Protein AF-A0AAQ1G3Z9-F1 (afdb_monomer_lite)

Radius of gyration: 21.54 Å; chains: 1; bounding box: 49×76×47 Å

Foldseek 3Di:
DDPVVVVQAWEWEWEDDLQWIWIAGLVPRDIDIFGQKFKWADDPNDTDTPDGGVCRVPDDDDPRIDMDGCQPDDQARHPDLVSLLVRLLVVVDVVQPPDPDRDAYEYEYEYDPPQPVHDDPVNQVSRQVSSVSSRHPHYHYDYDDDDDHPVRVVVQVVCVVVVNRDPPPPVVVVVVVVVVVVVVVVVVVVVVVPD

Secondary structure (DSSP, 8-state):
--HHHHTT--EEEEEE-SS-EEEEETTT--EEEE-SEEEEEEETTEEEEEEETHHHHHSPPPTT-EEEETT--SS-S-S-HHHHHHHHHHHHHHHH-S-SSPPPPEEEEEE-SS-TT---HHHHHHHHHHHHHTT-SEEEE--SSSPPPHHHHHHHHHHHHTT-----SHHHHHHHHHHHHHHHHHHHHHHHS--

Structure (mmCIF, N/CA/C/O backbone):
data_AF-A0AAQ1G3Z9-F1
#
_entry.id   AF-A0AAQ1G3Z9-F1
#
loop_
_atom_site.group_PDB
_atom_site.id
_atom_site.type_symbol
_atom_site.label_atom_id
_atom_site.label_alt_id
_atom_site.label_comp_id
_atom_site.label_asym_id
_atom_site.label_entity_id
_atom_site.label_seq_id
_atom_site.pdbx_PDB_ins_code
_atom_site.Cartn_x
_atom_site.Cartn_y
_atom_site.Cartn_z
_atom_site.occupancy
_atom_site.B_iso_or_equiv
_atom_site.auth_seq_id
_atom_site.auth_comp_id
_atom_site.auth_asym_id
_atom_site.auth_atom_id
_atom_site.pdbx_PDB_model_num
ATOM 1 N N . MET A 1 1 ? -0.783 -20.529 18.070 1.00 49.06 1 MET A N 1
ATOM 2 C CA . MET A 1 1 ? -1.078 -20.090 16.684 1.00 49.06 1 MET A CA 1
ATOM 3 C C . MET A 1 1 ? -2.599 -19.961 16.565 1.00 49.06 1 MET A C 1
ATOM 5 O O . MET A 1 1 ? -3.279 -20.940 16.822 1.00 49.06 1 MET A O 1
ATOM 9 N N . SER A 1 2 ? -3.149 -18.756 16.358 1.00 53.06 2 SER A N 1
ATOM 10 C CA . SER A 1 2 ? -4.602 -18.495 16.501 1.00 53.06 2 SER A CA 1
ATOM 11 C C . SER A 1 2 ? -5.428 -19.062 15.335 1.00 53.06 2 SER A C 1
ATOM 13 O O . SER A 1 2 ? -5.056 -18.873 14.176 1.00 53.06 2 SER A O 1
ATOM 15 N N . LEU A 1 3 ? -6.576 -19.684 15.643 1.00 49.91 3 LEU A N 1
ATOM 16 C CA . LEU A 1 3 ? -7.560 -20.253 14.702 1.00 49.91 3 LEU A CA 1
ATOM 17 C C . LEU A 1 3 ? -7.991 -19.256 13.603 1.00 49.91 3 LEU A C 1
ATOM 19 O O . LEU A 1 3 ? -8.286 -19.643 12.477 1.00 49.91 3 LEU A O 1
ATOM 23 N N . ARG A 1 4 ? -7.940 -17.948 13.889 1.00 56.38 4 ARG A N 1
ATOM 24 C CA . ARG A 1 4 ? -8.260 -16.880 12.925 1.00 56.38 4 ARG A CA 1
ATOM 25 C C . ARG A 1 4 ? -7.254 -16.756 11.774 1.00 56.38 4 ARG A C 1
ATOM 27 O O . ARG A 1 4 ? -7.653 -16.432 10.659 1.00 56.38 4 ARG A O 1
ATOM 34 N N . ARG A 1 5 ? -5.971 -17.087 11.997 1.00 53.41 5 ARG A N 1
ATOM 35 C CA . ARG A 1 5 ? -4.963 -17.125 10.916 1.00 53.41 5 ARG A CA 1
ATOM 36 C C . ARG A 1 5 ? -5.204 -18.281 9.944 1.00 53.41 5 ARG A C 1
ATOM 38 O O . ARG A 1 5 ? -4.885 -18.150 8.764 1.00 53.41 5 ARG A O 1
ATOM 45 N N . LEU A 1 6 ? -5.766 -19.388 10.434 1.00 51.22 6 LEU A N 1
ATOM 46 C CA . LEU A 1 6 ? -6.178 -20.525 9.606 1.00 51.22 6 LEU A CA 1
ATOM 47 C C . LEU A 1 6 ? -7.394 -20.177 8.736 1.00 51.22 6 LEU A C 1
ATOM 49 O O . LEU A 1 6 ? -7.449 -20.598 7.588 1.00 51.22 6 LEU A O 1
ATOM 53 N N . LEU A 1 7 ? -8.299 -19.331 9.238 1.00 59.38 7 LEU A N 1
ATOM 54 C CA . LEU A 1 7 ? -9.477 -18.839 8.509 1.00 59.38 7 LEU A CA 1
ATOM 55 C C . LEU A 1 7 ? -9.175 -17.707 7.506 1.00 59.38 7 LEU A C 1
ATOM 57 O O . LEU A 1 7 ? -10.088 -17.197 6.861 1.00 59.38 7 LEU A O 1
ATOM 61 N N . GLY A 1 8 ? -7.911 -17.292 7.367 1.00 64.31 8 GLY A N 1
ATOM 62 C CA . GLY A 1 8 ? -7.514 -16.276 6.389 1.00 64.31 8 GLY A CA 1
ATOM 63 C C . GLY A 1 8 ? -7.874 -14.834 6.763 1.00 64.31 8 GLY A C 1
ATOM 64 O O . GLY A 1 8 ? -7.823 -13.968 5.893 1.00 64.31 8 GLY A O 1
ATOM 65 N N . ASP A 1 9 ? -8.197 -14.538 8.029 1.00 77.62 9 ASP A N 1
ATOM 66 C CA . ASP A 1 9 ? -8.428 -13.160 8.493 1.00 77.62 9 ASP A CA 1
ATOM 67 C C . ASP A 1 9 ? -7.099 -12.414 8.669 1.00 77.62 9 ASP A C 1
ATOM 69 O O . ASP A 1 9 ? -6.582 -12.246 9.775 1.00 77.62 9 ASP A O 1
ATOM 73 N N . ARG A 1 10 ? -6.496 -12.022 7.541 1.00 87.62 10 ARG A N 1
ATOM 74 C CA . ARG A 1 10 ? -5.304 -11.178 7.534 1.00 87.62 10 ARG A CA 1
ATOM 75 C C . ARG A 1 10 ? -5.697 -9.728 7.761 1.00 87.62 10 ARG A C 1
ATOM 77 O O . ARG A 1 10 ? -6.592 -9.199 7.102 1.00 87.62 10 ARG A O 1
ATOM 84 N N . LEU A 1 11 ? -4.987 -9.103 8.688 1.00 93.50 11 LEU A N 1
ATOM 85 C CA . LEU A 1 11 ? -5.167 -7.715 9.062 1.00 93.50 11 LEU A CA 1
ATOM 86 C C . LEU A 1 11 ? -3.806 -7.037 9.017 1.00 93.50 11 LEU A C 1
ATOM 88 O O . LEU A 1 11 ? -2.917 -7.371 9.806 1.00 93.50 11 LEU A O 1
ATOM 92 N N . TYR A 1 12 ? -3.669 -6.092 8.098 1.00 96.00 12 TYR A N 1
ATOM 93 C CA . TYR A 1 12 ? -2.439 -5.344 7.918 1.00 96.00 12 TYR A CA 1
ATOM 94 C C . TYR A 1 12 ? -2.618 -3.880 8.312 1.00 96.00 12 TYR A C 1
ATOM 96 O O . TYR A 1 12 ? -3.669 -3.281 8.080 1.00 96.00 12 TYR A O 1
ATOM 104 N N . LEU A 1 13 ? -1.562 -3.306 8.877 1.00 96.69 13 LEU A N 1
ATOM 105 C CA . LEU A 1 13 ? -1.372 -1.871 9.019 1.00 96.69 13 LEU A CA 1
ATOM 106 C C . LEU A 1 13 ? -0.368 -1.421 7.960 1.00 96.69 13 LEU A C 1
ATOM 108 O O . LEU A 1 13 ? 0.784 -1.844 7.989 1.00 96.69 13 LEU A O 1
ATOM 112 N N . LEU A 1 14 ? -0.815 -0.567 7.050 1.00 97.25 14 LEU A N 1
ATOM 113 C CA . LEU A 1 14 ? -0.005 0.061 6.021 1.00 97.25 14 LEU A CA 1
ATOM 114 C C . LEU A 1 14 ? 0.277 1.511 6.416 1.00 97.25 14 LEU A C 1
ATOM 116 O O . LEU A 1 14 ? -0.623 2.355 6.416 1.00 97.25 14 LEU A O 1
ATOM 120 N N . GLN A 1 15 ? 1.529 1.785 6.757 1.00 95.81 15 GLN A N 1
ATOM 121 C CA . GLN A 1 15 ? 2.017 3.117 7.078 1.00 95.81 15 GLN A CA 1
ATOM 122 C C . GLN A 1 15 ? 2.742 3.704 5.865 1.00 95.81 15 GLN A C 1
ATOM 124 O O . GLN A 1 15 ? 3.599 3.042 5.278 1.00 95.81 15 GLN A O 1
ATOM 129 N N . LEU A 1 16 ? 2.390 4.932 5.486 1.00 94.44 16 LEU A N 1
ATOM 130 C CA . LEU A 1 16 ? 2.883 5.571 4.268 1.00 94.44 16 LEU A CA 1
ATOM 131 C C . LEU A 1 16 ? 3.710 6.821 4.586 1.00 94.44 16 LEU A C 1
ATOM 133 O O . LEU A 1 16 ? 3.172 7.796 5.119 1.00 94.44 16 LEU A O 1
ATOM 137 N N . TRP A 1 17 ? 4.984 6.796 4.206 1.00 92.81 17 TRP A N 1
ATOM 138 C CA . TRP A 1 17 ? 5.869 7.955 4.094 1.00 92.81 17 TRP A CA 1
ATOM 139 C C . TRP A 1 17 ? 6.176 8.223 2.620 1.00 92.81 17 TRP A C 1
ATOM 141 O O . TRP A 1 17 ? 5.954 7.368 1.761 1.00 92.81 17 TRP A O 1
ATOM 151 N N . ARG A 1 18 ? 6.714 9.401 2.310 1.00 91.56 18 ARG A N 1
ATOM 152 C CA . ARG A 1 18 ? 7.125 9.777 0.951 1.00 91.56 18 ARG A CA 1
ATOM 153 C C . ARG A 1 18 ? 8.276 8.921 0.420 1.00 91.56 18 ARG A C 1
ATOM 155 O O . ARG A 1 18 ? 8.402 8.748 -0.782 1.00 91.56 18 ARG A O 1
ATOM 162 N N . ASP A 1 19 ? 9.122 8.396 1.292 1.00 93.69 19 ASP A N 1
ATOM 163 C CA . ASP A 1 19 ? 10.310 7.622 0.923 1.00 93.69 19 ASP A CA 1
ATOM 164 C C . ASP A 1 19 ? 10.186 6.123 1.237 1.00 93.69 19 ASP A C 1
ATOM 166 O O . ASP A 1 19 ? 11.017 5.332 0.790 1.00 93.69 19 ASP A O 1
ATOM 170 N N . ARG A 1 20 ? 9.145 5.707 1.973 1.00 95.31 20 ARG A N 1
ATOM 171 C CA . ARG A 1 20 ? 8.995 4.329 2.459 1.00 95.31 20 ARG A CA 1
ATOM 172 C C . ARG A 1 20 ? 7.551 3.975 2.783 1.00 95.31 20 ARG A C 1
ATOM 174 O O . ARG A 1 20 ? 6.866 4.738 3.457 1.00 95.31 20 ARG A O 1
ATOM 181 N N . PHE A 1 21 ? 7.100 2.788 2.393 1.00 97.25 21 PHE A N 1
ATOM 182 C CA . PHE A 1 21 ? 5.850 2.190 2.863 1.00 97.25 21 PHE A CA 1
ATOM 183 C C . PHE A 1 21 ? 6.163 0.983 3.750 1.00 97.25 21 PHE A C 1
ATOM 185 O O . PHE A 1 21 ? 6.855 0.060 3.319 1.00 97.25 21 PHE A O 1
ATOM 192 N N . ASP A 1 22 ? 5.611 0.967 4.964 1.00 97.44 22 ASP A N 1
ATOM 193 C CA . ASP A 1 22 ? 5.716 -0.174 5.876 1.00 97.44 22 ASP A CA 1
ATOM 194 C C . ASP A 1 22 ? 4.374 -0.895 5.959 1.00 97.44 22 ASP A C 1
ATOM 196 O O . ASP A 1 22 ? 3.369 -0.330 6.395 1.00 97.44 22 ASP A O 1
ATOM 200 N N . LEU A 1 23 ? 4.363 -2.169 5.583 1.00 97.56 23 LEU A N 1
ATOM 201 C CA . LEU A 1 23 ? 3.221 -3.056 5.716 1.00 97.56 23 LEU A CA 1
ATOM 202 C C . LEU A 1 23 ? 3.478 -4.041 6.855 1.00 97.56 23 LEU A C 1
ATOM 204 O O . LEU A 1 23 ? 4.313 -4.939 6.748 1.00 97.56 23 LEU A O 1
ATOM 208 N N . ARG A 1 24 ? 2.741 -3.880 7.952 1.00 95.75 24 ARG A N 1
ATOM 209 C CA . ARG A 1 24 ? 2.837 -4.726 9.140 1.00 95.75 24 ARG A CA 1
ATOM 210 C C . ARG A 1 24 ? 1.646 -5.665 9.246 1.00 95.75 24 ARG A C 1
ATOM 212 O O . ARG A 1 24 ? 0.506 -5.208 9.251 1.00 95.75 24 ARG A O 1
ATOM 219 N N . ASP A 1 25 ? 1.887 -6.955 9.440 1.00 94.38 25 ASP A N 1
ATOM 220 C CA . ASP A 1 25 ? 0.846 -7.890 9.878 1.00 94.38 25 ASP A CA 1
ATOM 221 C C . ASP A 1 25 ? 0.585 -7.674 11.377 1.00 94.38 25 ASP A C 1
ATOM 223 O O . ASP A 1 25 ? 1.465 -7.880 12.215 1.00 94.38 25 ASP A O 1
ATOM 227 N N . LEU A 1 26 ? -0.623 -7.231 11.739 1.00 92.69 26 LEU A N 1
ATOM 228 C CA . LEU A 1 26 ? -0.955 -6.909 13.133 1.00 92.69 26 LEU A CA 1
ATOM 229 C C . LEU A 1 26 ? -1.085 -8.145 14.032 1.00 92.69 26 LEU A C 1
ATOM 231 O O . LEU A 1 26 ? -1.078 -8.010 15.255 1.00 92.69 26 LEU A O 1
ATOM 235 N N . HIS A 1 27 ? -1.180 -9.344 13.460 1.00 90.56 27 HIS A N 1
ATOM 236 C CA . HIS A 1 27 ? -1.186 -10.582 14.224 1.00 90.56 27 HIS A CA 1
ATOM 237 C C . HIS A 1 27 ? 0.217 -11.137 14.439 1.00 90.56 27 HIS A C 1
ATOM 239 O O . HIS A 1 27 ? 0.456 -11.726 15.494 1.00 90.56 27 HIS A O 1
ATOM 245 N N . SER A 1 28 ? 1.098 -11.099 13.432 1.00 90.25 28 SER A N 1
ATOM 246 C CA . SER A 1 28 ? 2.459 -11.660 13.534 1.00 90.25 28 SER A CA 1
ATOM 247 C C . SER A 1 28 ? 3.503 -10.651 13.983 1.00 90.25 28 SER A C 1
ATOM 249 O O . SER A 1 28 ? 4.518 -11.061 14.536 1.00 90.25 28 SER A O 1
ATOM 251 N N . GLY A 1 29 ? 3.250 -9.360 13.782 1.00 91.69 29 GLY A N 1
ATOM 252 C CA . GLY A 1 29 ? 4.219 -8.297 14.010 1.00 91.69 29 GLY A CA 1
ATOM 253 C C . GLY A 1 29 ? 5.259 -8.166 12.897 1.00 91.69 29 GLY A C 1
ATOM 254 O O . GLY A 1 29 ? 6.039 -7.217 12.946 1.00 91.69 29 GLY A O 1
ATOM 255 N N . GLU A 1 30 ? 5.257 -9.060 11.905 1.00 93.56 30 GLU A N 1
ATOM 256 C CA . GLU A 1 30 ? 6.148 -9.014 10.744 1.00 93.56 30 GLU A CA 1
ATOM 257 C C . GLU A 1 30 ? 5.931 -7.726 9.947 1.00 93.56 30 GLU A C 1
ATOM 259 O O . GLU A 1 30 ? 4.796 -7.259 9.813 1.00 93.56 30 GLU A O 1
ATOM 264 N N . VAL A 1 31 ? 7.023 -7.149 9.444 1.00 96.88 31 VAL A N 1
ATOM 265 C CA . VAL A 1 31 ? 7.020 -5.891 8.694 1.00 96.88 31 VAL A CA 1
ATOM 266 C C . VAL A 1 31 ? 7.721 -6.098 7.366 1.00 96.88 31 VAL A C 1
ATOM 268 O O . VAL A 1 31 ? 8.862 -6.553 7.329 1.00 96.88 31 VAL A O 1
ATOM 271 N N . ILE A 1 32 ? 7.050 -5.699 6.295 1.00 97.75 32 ILE A N 1
ATOM 272 C CA . ILE A 1 32 ? 7.640 -5.532 4.972 1.00 97.75 32 ILE A CA 1
ATOM 273 C C . ILE A 1 32 ? 7.786 -4.037 4.743 1.00 97.75 32 ILE A C 1
ATOM 275 O O . ILE A 1 32 ? 6.797 -3.309 4.780 1.00 97.75 32 ILE A O 1
ATOM 279 N N . SER A 1 33 ? 9.019 -3.591 4.536 1.00 97.94 33 SER A N 1
ATOM 280 C CA . SER A 1 33 ? 9.344 -2.190 4.294 1.00 97.94 33 SER A CA 1
ATOM 281 C C . SER A 1 33 ? 9.864 -2.042 2.874 1.00 97.94 33 SER A C 1
ATOM 283 O O . SER A 1 33 ? 10.829 -2.708 2.501 1.00 97.94 33 SER A O 1
ATOM 285 N N . GLU A 1 34 ? 9.204 -1.217 2.066 1.00 98.31 34 GLU A N 1
ATOM 286 C CA . GLU A 1 34 ? 9.538 -1.031 0.654 1.00 98.31 34 GLU A CA 1
ATOM 287 C C . GLU A 1 34 ? 9.527 0.455 0.277 1.00 98.31 34 GLU A C 1
ATOM 289 O O . GLU A 1 34 ? 8.597 1.174 0.656 1.00 98.31 34 GLU A O 1
ATOM 294 N N . PRO A 1 35 ? 10.514 0.939 -0.494 1.00 97.81 35 PRO A N 1
ATOM 295 C CA . PRO A 1 35 ? 10.483 2.285 -1.044 1.00 97.81 35 PRO A CA 1
ATOM 296 C C . PRO A 1 35 ? 9.355 2.383 -2.085 1.00 97.81 35 PRO A C 1
ATOM 298 O O . PRO A 1 35 ? 9.191 1.446 -2.869 1.00 97.81 35 PRO A O 1
ATOM 301 N N . PRO A 1 36 ? 8.600 3.495 -2.159 1.00 96.69 36 PRO A N 1
ATOM 302 C CA . PRO A 1 36 ? 7.476 3.669 -3.077 1.00 96.69 36 PRO A CA 1
ATOM 303 C C . PRO A 1 36 ? 7.975 3.936 -4.503 1.00 96.69 36 PRO A C 1
ATOM 305 O O . PRO A 1 36 ? 7.769 5.005 -5.071 1.00 96.69 36 PRO A O 1
ATOM 308 N N . MET A 1 37 ? 8.684 2.964 -5.071 1.00 97.88 37 MET A N 1
ATOM 309 C CA . MET A 1 37 ? 9.398 3.042 -6.339 1.00 97.88 37 MET A CA 1
ATOM 310 C C . MET A 1 37 ? 8.946 1.923 -7.260 1.00 97.88 37 MET A C 1
ATOM 312 O O . MET A 1 37 ? 8.736 0.788 -6.830 1.00 97.88 37 ME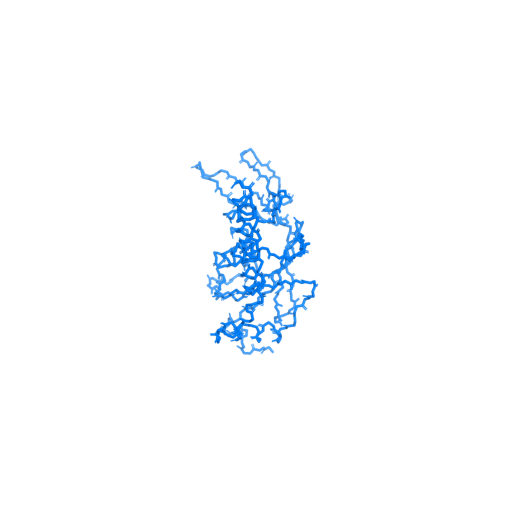T A O 1
ATOM 316 N N . VAL A 1 38 ? 8.827 2.247 -8.541 1.00 98.00 38 VAL A N 1
ATOM 317 C CA . VAL A 1 38 ? 8.438 1.309 -9.592 1.00 98.00 38 VAL A CA 1
ATOM 318 C C . VAL A 1 38 ? 9.294 1.517 -10.830 1.00 98.00 38 VAL A C 1
ATOM 320 O O . VAL A 1 38 ? 9.713 2.637 -11.130 1.00 98.00 38 VAL A O 1
ATOM 323 N N . VAL A 1 39 ? 9.534 0.437 -11.565 1.00 98.19 39 VAL A N 1
ATOM 324 C CA . VAL A 1 39 ? 10.048 0.490 -12.935 1.00 98.19 39 VAL A CA 1
ATOM 325 C C . VAL A 1 39 ? 8.897 0.170 -13.871 1.00 98.19 39 VAL A C 1
ATOM 327 O O . VAL A 1 39 ? 8.237 -0.863 -13.744 1.00 98.19 39 VAL A O 1
ATOM 330 N N . LEU A 1 40 ? 8.652 1.085 -14.797 1.00 96.62 40 LEU A N 1
ATOM 331 C CA . LEU A 1 40 ? 7.692 0.934 -15.874 1.00 96.62 40 LEU A CA 1
ATOM 332 C C . LEU A 1 40 ? 8.446 0.640 -17.166 1.00 96.62 40 LEU A C 1
ATOM 334 O O . LEU A 1 40 ? 9.481 1.253 -17.418 1.00 96.62 40 LEU A O 1
ATOM 338 N N . GLY A 1 41 ? 7.911 -0.259 -17.980 1.00 95.19 41 GLY A N 1
ATOM 339 C CA . GLY A 1 41 ? 8.414 -0.554 -19.319 1.00 95.19 41 GLY A CA 1
ATOM 340 C C . GLY A 1 41 ? 7.292 -0.527 -20.347 1.00 95.19 41 GLY A C 1
ATOM 341 O O . GLY A 1 41 ? 6.118 -0.374 -19.994 1.00 95.19 41 GLY A O 1
ATOM 342 N N . ASP A 1 42 ? 7.659 -0.703 -21.609 1.00 92.69 42 ASP A N 1
ATOM 343 C CA . ASP A 1 42 ? 6.724 -0.885 -22.714 1.00 92.69 42 ASP A CA 1
ATOM 344 C C . ASP A 1 42 ? 6.691 -2.359 -23.130 1.00 92.69 42 ASP A C 1
ATOM 346 O O . ASP A 1 42 ? 7.726 -2.978 -23.380 1.00 92.69 42 ASP A O 1
ATOM 350 N N . GLN A 1 43 ? 5.492 -2.933 -23.188 1.00 88.38 43 GLN A N 1
ATOM 351 C CA . GLN A 1 43 ? 5.254 -4.209 -23.850 1.00 88.38 43 GLN A CA 1
ATOM 352 C C . GLN A 1 43 ? 4.150 -4.035 -24.890 1.00 88.38 43 GLN A C 1
ATOM 354 O O . GLN A 1 43 ? 2.974 -3.895 -24.546 1.00 88.38 43 GLN A O 1
ATOM 359 N N . ALA A 1 44 ? 4.530 -4.070 -26.169 1.00 88.56 44 ALA A N 1
ATOM 360 C CA . ALA A 1 44 ? 3.623 -3.928 -27.310 1.00 88.56 44 ALA A CA 1
ATOM 361 C C . ALA A 1 44 ? 2.755 -2.648 -27.255 1.00 88.56 44 ALA A C 1
ATOM 363 O O . ALA A 1 44 ? 1.545 -2.692 -27.492 1.00 88.56 44 ALA A O 1
ATOM 364 N N . GLY A 1 45 ? 3.367 -1.512 -26.907 1.00 86.38 45 GLY A N 1
ATOM 365 C CA . GLY A 1 45 ? 2.723 -0.201 -26.795 1.00 86.38 45 GLY A CA 1
ATOM 366 C C . GLY A 1 45 ? 1.930 -0.003 -25.502 1.00 86.38 45 GLY A C 1
ATOM 367 O O . GLY A 1 45 ? 1.185 0.971 -25.377 1.00 86.38 45 GLY A O 1
ATOM 368 N N . LYS A 1 46 ? 2.023 -0.938 -24.547 1.00 88.69 46 LYS A N 1
ATOM 369 C CA . LYS A 1 46 ? 1.338 -0.861 -23.252 1.00 88.69 46 LYS A CA 1
ATOM 370 C C . LYS A 1 46 ? 2.344 -0.678 -22.130 1.00 88.69 46 LYS A C 1
ATOM 372 O O . LYS A 1 46 ? 3.265 -1.474 -21.971 1.00 88.69 46 LYS A O 1
ATOM 377 N N . VAL A 1 47 ? 2.092 0.327 -21.294 1.00 89.88 47 VAL A N 1
ATOM 378 C CA . VAL A 1 47 ? 2.875 0.564 -20.079 1.00 89.88 47 VAL A CA 1
ATOM 379 C C . VAL A 1 47 ? 2.595 -0.541 -19.062 1.00 89.88 47 VAL A C 1
ATOM 381 O O . VAL A 1 47 ? 1.469 -0.688 -18.567 1.00 89.88 47 VAL A O 1
ATOM 384 N N . VAL A 1 48 ? 3.632 -1.297 -18.716 1.00 93.00 48 VAL A N 1
ATOM 385 C CA . VAL A 1 48 ? 3.578 -2.387 -17.735 1.00 93.00 48 VAL A CA 1
ATOM 386 C C . VAL A 1 48 ? 4.472 -2.091 -16.537 1.00 93.00 48 VAL A C 1
ATOM 388 O O . VAL A 1 48 ? 5.492 -1.417 -16.655 1.00 93.00 48 VAL A O 1
ATOM 391 N N . LEU A 1 49 ? 4.072 -2.596 -15.369 1.00 95.19 49 LEU A N 1
ATOM 392 C CA . LEU A 1 49 ? 4.897 -2.558 -14.165 1.00 95.19 49 LEU A CA 1
ATOM 393 C C . LEU A 1 49 ? 5.876 -3.733 -14.223 1.00 95.19 49 LEU A C 1
ATOM 395 O O . LEU A 1 49 ? 5.443 -4.882 -14.207 1.00 95.19 49 LEU A O 1
ATOM 399 N N . VAL A 1 50 ? 7.167 -3.426 -14.326 1.00 96.50 50 VAL A N 1
ATOM 400 C CA . VAL A 1 50 ? 8.246 -4.411 -14.488 1.00 96.50 50 VAL A CA 1
ATOM 401 C C . VAL A 1 50 ? 8.800 -4.828 -13.129 1.00 96.50 50 VAL A C 1
ATOM 403 O O . VAL A 1 50 ? 8.926 -6.016 -12.860 1.00 96.50 50 VAL A O 1
ATOM 406 N N . ALA A 1 51 ? 9.064 -3.856 -12.256 1.00 97.25 51 ALA A N 1
ATOM 407 C CA . ALA A 1 51 ? 9.554 -4.082 -10.899 1.00 97.25 51 ALA A CA 1
ATOM 408 C C . ALA A 1 51 ? 8.963 -3.053 -9.925 1.00 97.25 51 ALA A C 1
ATOM 410 O O . ALA A 1 51 ? 8.520 -1.975 -10.334 1.00 97.25 51 ALA A O 1
ATOM 411 N N . ALA A 1 52 ? 8.987 -3.367 -8.629 1.00 98.06 52 ALA A N 1
ATOM 412 C CA . ALA A 1 52 ? 8.542 -2.478 -7.556 1.00 98.06 52 ALA A CA 1
ATOM 413 C C . ALA A 1 52 ? 9.412 -2.626 -6.295 1.00 98.06 52 ALA A C 1
ATOM 415 O O . ALA A 1 52 ? 10.082 -3.640 -6.095 1.00 98.06 52 ALA A O 1
ATOM 416 N N . GLY A 1 53 ? 9.416 -1.600 -5.445 1.00 98.12 53 GLY A N 1
ATOM 417 C CA . GLY A 1 53 ? 10.142 -1.598 -4.177 1.00 98.12 53 GLY A CA 1
ATOM 418 C C . GLY A 1 53 ? 11.659 -1.569 -4.358 1.00 98.12 53 GLY A C 1
ATOM 419 O O . GLY A 1 53 ? 12.187 -0.910 -5.258 1.00 98.12 53 GLY A O 1
ATOM 420 N N . HIS A 1 54 ? 12.377 -2.296 -3.506 1.00 98.12 54 HIS A N 1
ATOM 421 C CA . HIS A 1 54 ? 13.838 -2.394 -3.583 1.00 98.12 54 HIS A CA 1
ATOM 422 C C . HIS A 1 54 ? 14.328 -2.977 -4.913 1.00 98.12 54 HIS A C 1
ATOM 424 O O . HIS A 1 54 ? 15.376 -2.565 -5.401 1.00 98.12 54 HIS A O 1
ATOM 430 N N . GLU A 1 55 ? 13.561 -3.883 -5.525 1.00 97.38 55 GLU A N 1
ATOM 431 C CA . GLU A 1 55 ? 13.881 -4.443 -6.842 1.00 97.38 55 GLU A CA 1
ATOM 432 C C . GLU A 1 55 ? 13.861 -3.354 -7.920 1.00 97.38 55 GLU A C 1
ATOM 434 O O . GLU A 1 55 ? 14.789 -3.248 -8.715 1.00 97.38 55 GLU A O 1
ATOM 439 N N . ALA A 1 56 ? 12.867 -2.461 -7.892 1.00 97.44 56 ALA A N 1
ATOM 440 C CA . ALA A 1 56 ? 12.819 -1.321 -8.806 1.00 97.44 56 ALA A CA 1
ATOM 441 C C . ALA A 1 56 ? 14.009 -0.363 -8.632 1.00 97.44 56 ALA A C 1
ATOM 443 O O . ALA A 1 56 ? 14.460 0.238 -9.611 1.00 97.44 56 ALA A O 1
ATOM 444 N N . LEU A 1 57 ? 14.513 -0.198 -7.404 1.00 95.38 57 LEU A N 1
ATOM 445 C CA . LEU A 1 57 ? 15.677 0.645 -7.119 1.00 95.38 57 LEU A CA 1
ATOM 446 C C . LEU A 1 57 ? 16.992 0.042 -7.626 1.00 95.38 57 LEU A C 1
ATOM 448 O O . LEU A 1 57 ? 17.835 0.787 -8.128 1.00 95.38 57 LEU A O 1
ATOM 452 N N . SER A 1 58 ? 17.179 -1.272 -7.487 1.00 95.88 58 SER A N 1
ATOM 453 C CA . SER A 1 58 ? 18.416 -1.959 -7.881 1.00 95.88 58 SER A CA 1
ATOM 454 C C . SER A 1 58 ? 18.448 -2.369 -9.355 1.00 95.88 58 SER A C 1
ATOM 456 O O . SER A 1 58 ? 19.530 -2.588 -9.899 1.00 95.88 58 SER A O 1
ATOM 458 N N . MET A 1 59 ? 17.291 -2.445 -10.015 1.00 96.12 59 MET A N 1
ATOM 459 C CA . MET A 1 59 ? 17.176 -2.835 -11.419 1.00 96.12 59 MET A CA 1
ATOM 460 C C . MET A 1 59 ? 17.869 -1.831 -12.353 1.00 96.12 59 MET A C 1
ATOM 462 O O . MET A 1 59 ? 17.586 -0.630 -12.310 1.00 96.12 59 MET A O 1
ATOM 466 N N . ALA A 1 60 ? 18.745 -2.334 -13.228 1.00 95.38 60 ALA A N 1
ATOM 467 C CA . ALA A 1 60 ? 19.300 -1.564 -14.337 1.00 95.38 60 ALA A CA 1
ATOM 468 C C . ALA A 1 60 ? 18.198 -1.246 -15.357 1.00 95.38 60 ALA A C 1
ATOM 470 O O . ALA A 1 60 ? 17.379 -2.105 -15.677 1.00 95.38 60 ALA A O 1
ATOM 471 N N . LEU A 1 61 ? 18.163 -0.006 -15.845 1.00 96.00 61 LEU A N 1
ATOM 472 C CA . LEU A 1 61 ? 17.156 0.421 -16.810 1.00 96.00 61 LEU A CA 1
ATOM 473 C C . LEU A 1 61 ? 17.649 0.152 -18.229 1.00 96.00 61 LEU A C 1
ATOM 475 O O . LEU A 1 61 ? 18.733 0.596 -18.605 1.00 96.00 61 LEU A O 1
ATOM 479 N N . GLU A 1 62 ? 16.830 -0.550 -19.000 1.00 92.50 62 GLU A N 1
ATOM 480 C CA . GLU A 1 62 ? 17.013 -0.728 -20.437 1.00 92.50 62 GLU A CA 1
ATOM 481 C C . GLU A 1 62 ? 16.277 0.374 -21.215 1.00 92.50 62 GLU A C 1
ATOM 483 O O . GLU A 1 62 ? 15.509 1.163 -20.652 1.00 92.50 62 GLU A O 1
ATOM 488 N N . GLU A 1 63 ? 16.512 0.445 -22.525 1.00 91.44 63 GLU A N 1
ATOM 489 C CA . GLU A 1 63 ? 15.814 1.391 -23.394 1.00 91.44 63 GLU A CA 1
ATOM 490 C C . GLU A 1 63 ? 14.290 1.185 -23.321 1.00 91.44 63 GLU A C 1
ATOM 492 O O . GLU A 1 63 ? 13.788 0.063 -23.325 1.00 91.44 63 GLU A O 1
ATOM 497 N N . GLY A 1 64 ? 13.540 2.284 -23.200 1.00 89.94 64 GLY A N 1
ATOM 498 C CA . GLY A 1 64 ? 12.086 2.243 -23.016 1.00 89.94 64 GLY A CA 1
ATOM 499 C C . GLY A 1 64 ? 11.618 1.973 -21.579 1.00 89.94 64 GLY A C 1
ATOM 500 O O . GLY A 1 64 ? 10.413 2.012 -21.324 1.00 89.94 64 GLY A O 1
ATOM 501 N N . MET A 1 65 ? 12.528 1.758 -20.620 1.00 96.00 65 MET A N 1
ATOM 502 C CA . MET A 1 65 ? 12.186 1.684 -19.198 1.00 96.00 65 MET A CA 1
ATOM 503 C C . MET A 1 65 ? 12.345 3.033 -18.496 1.00 96.00 65 MET A C 1
ATOM 505 O O . MET A 1 65 ? 13.266 3.804 -18.765 1.00 96.00 65 MET A O 1
ATOM 509 N N . ARG A 1 66 ? 11.470 3.307 -17.526 1.00 95.69 66 ARG A N 1
ATOM 510 C CA . ARG A 1 66 ? 11.592 4.466 -16.634 1.00 95.69 66 ARG A CA 1
ATOM 511 C C . ARG A 1 66 ? 11.297 4.097 -15.192 1.00 95.69 66 ARG A C 1
ATOM 513 O O . ARG A 1 66 ? 10.320 3.407 -14.897 1.00 95.69 66 ARG A O 1
ATOM 520 N N . ARG A 1 67 ? 12.122 4.610 -14.284 1.00 96.81 67 ARG A N 1
ATOM 521 C CA . ARG A 1 67 ? 11.899 4.510 -12.843 1.00 96.81 67 ARG A CA 1
ATOM 522 C C . ARG A 1 67 ? 11.099 5.718 -12.366 1.00 96.81 67 ARG A C 1
ATOM 524 O O . ARG A 1 67 ? 11.442 6.847 -12.702 1.00 96.81 67 ARG A O 1
ATOM 531 N N . VAL A 1 68 ? 10.045 5.478 -11.595 1.00 96.31 68 VAL A N 1
ATOM 532 C CA . VAL A 1 68 ? 9.128 6.514 -11.099 1.00 96.31 68 VAL A CA 1
ATOM 533 C C . VAL A 1 68 ? 8.839 6.259 -9.622 1.00 96.31 68 VAL A C 1
ATOM 535 O O . VAL A 1 68 ? 8.768 5.104 -9.195 1.00 96.31 68 VAL A O 1
ATOM 538 N N . SER A 1 69 ? 8.682 7.325 -8.837 1.00 95.88 69 SER A N 1
ATOM 539 C CA . SER A 1 69 ? 8.161 7.213 -7.475 1.00 95.88 69 SER A CA 1
ATOM 540 C C . SER A 1 69 ? 6.633 7.257 -7.496 1.00 95.88 69 SER A C 1
ATOM 542 O O . SER A 1 69 ? 6.026 8.104 -8.143 1.00 95.88 69 SER A O 1
ATOM 544 N N . VAL A 1 70 ? 5.994 6.353 -6.759 1.00 95.81 70 VAL A N 1
ATOM 545 C CA . VAL A 1 70 ? 4.534 6.319 -6.569 1.00 95.81 70 VAL A CA 1
ATOM 546 C C . VAL A 1 70 ? 4.038 7.581 -5.857 1.00 95.81 70 VAL A C 1
ATOM 548 O O . VAL A 1 70 ? 2.898 8.004 -6.039 1.00 95.81 70 VAL A O 1
ATOM 551 N N . THR A 1 71 ? 4.910 8.196 -5.064 1.00 93.94 71 THR A N 1
ATOM 552 C CA . THR A 1 71 ? 4.641 9.400 -4.279 1.00 93.94 71 THR A CA 1
ATOM 553 C C . THR A 1 71 ? 5.232 10.661 -4.911 1.00 93.94 71 THR A C 1
ATOM 555 O O . THR A 1 71 ? 5.480 11.651 -4.214 1.00 93.94 71 THR A O 1
ATOM 558 N N . ASP A 1 72 ? 5.492 10.633 -6.222 1.00 86.81 72 ASP A N 1
ATOM 559 C CA . ASP A 1 72 ? 6.034 11.758 -6.990 1.00 86.81 72 ASP A CA 1
ATOM 560 C C . ASP A 1 72 ? 4.966 12.833 -7.236 1.00 86.81 72 ASP A C 1
ATOM 562 O O . ASP A 1 72 ? 4.443 13.014 -8.335 1.00 86.81 72 ASP A O 1
ATOM 566 N N . HIS A 1 73 ? 4.565 13.515 -6.166 1.00 87.50 73 HIS A N 1
ATOM 567 C CA . HIS A 1 73 ? 3.649 14.641 -6.251 1.00 87.50 73 HIS A CA 1
ATOM 568 C C . HIS A 1 73 ? 3.958 15.693 -5.173 1.00 87.50 73 HIS A C 1
ATOM 570 O O . HIS A 1 73 ? 4.140 15.349 -3.998 1.00 87.50 73 HIS A O 1
ATOM 576 N N . PRO A 1 74 ? 4.003 16.994 -5.527 1.00 82.19 74 PRO A N 1
ATOM 577 C CA . PRO A 1 74 ? 4.508 18.038 -4.635 1.00 82.19 74 PRO A CA 1
ATOM 578 C C . PRO A 1 74 ? 3.588 18.343 -3.448 1.00 82.19 74 PRO A C 1
ATOM 580 O O . PRO A 1 74 ? 4.068 18.757 -2.400 1.00 82.19 74 PRO A O 1
ATOM 583 N N . ARG A 1 75 ? 2.268 18.168 -3.603 1.00 83.31 75 ARG A N 1
ATOM 584 C CA . ARG A 1 75 ? 1.271 18.621 -2.608 1.00 83.31 75 ARG A CA 1
ATOM 585 C C . ARG A 1 75 ? 0.517 17.513 -1.885 1.00 83.31 75 ARG A C 1
ATOM 587 O O . ARG A 1 75 ? -0.000 17.753 -0.809 1.00 83.31 75 ARG A O 1
ATOM 594 N N . VAL A 1 76 ? 0.432 16.331 -2.487 1.00 88.31 76 VAL A N 1
ATOM 595 C CA . VAL A 1 76 ? -0.314 15.184 -1.945 1.00 88.31 76 VAL A CA 1
ATOM 596 C C . VAL A 1 76 ? 0.576 13.960 -2.020 1.00 88.31 76 VAL A C 1
ATOM 598 O O . VAL A 1 76 ? 1.477 13.925 -2.857 1.00 88.31 76 VAL A O 1
ATOM 601 N N . LEU A 1 77 ? 0.351 12.977 -1.151 1.00 90.81 77 LEU A N 1
ATOM 602 C CA . LEU A 1 77 ? 1.169 11.767 -1.140 1.00 90.81 77 LEU A CA 1
ATOM 603 C C . LEU A 1 77 ? 0.889 10.880 -2.357 1.00 90.81 77 LEU A C 1
ATOM 605 O O . LEU A 1 77 ? 1.823 10.374 -2.963 1.00 90.81 77 LEU A O 1
ATOM 609 N N . ILE A 1 78 ? -0.383 10.715 -2.728 1.00 92.50 78 ILE A N 1
ATOM 610 C CA . ILE A 1 78 ? -0.806 9.897 -3.871 1.00 92.50 78 ILE A CA 1
ATOM 611 C C . ILE A 1 78 ? -1.292 10.820 -4.991 1.00 92.50 78 ILE A C 1
ATOM 613 O O . ILE A 1 78 ? -2.426 11.294 -4.957 1.00 92.50 78 ILE A O 1
ATOM 617 N N . GLY A 1 79 ? -0.417 11.101 -5.960 1.00 88.19 79 GLY A N 1
ATOM 618 C CA . GLY A 1 79 ? -0.742 11.920 -7.137 1.00 88.19 79 GLY A CA 1
ATOM 619 C C . GLY A 1 79 ? -1.255 11.110 -8.331 1.00 88.19 79 GLY A C 1
ATOM 620 O O . GLY A 1 79 ? -2.173 11.546 -9.018 1.00 88.19 79 GLY A O 1
ATOM 621 N N . ASP A 1 80 ? -0.695 9.917 -8.551 1.00 93.81 80 ASP A N 1
ATOM 622 C CA . ASP A 1 80 ? -1.134 8.973 -9.584 1.00 93.81 80 ASP A CA 1
ATOM 623 C C . ASP A 1 80 ? -1.802 7.763 -8.921 1.00 93.81 80 ASP A C 1
ATOM 625 O O . ASP A 1 80 ? -1.144 6.881 -8.361 1.00 93.81 80 ASP A O 1
ATOM 629 N N . PHE A 1 81 ? -3.135 7.736 -8.972 1.00 94.44 81 PHE A N 1
ATOM 630 C CA . PHE A 1 81 ? -3.927 6.678 -8.351 1.00 94.44 81 PHE A CA 1
ATOM 631 C C . PHE A 1 81 ? -3.676 5.310 -8.997 1.00 94.44 81 PHE A C 1
ATOM 633 O O . PHE A 1 81 ? -3.526 4.318 -8.290 1.00 94.44 81 PHE A O 1
ATOM 640 N N . ALA A 1 82 ? -3.587 5.247 -10.329 1.00 94.31 82 ALA A N 1
ATOM 641 C CA . ALA A 1 82 ? -3.444 3.983 -11.048 1.00 94.31 82 ALA A CA 1
ATOM 642 C C . ALA A 1 82 ? -2.076 3.337 -10.784 1.00 94.31 82 ALA A C 1
ATOM 644 O O . ALA A 1 82 ? -1.971 2.116 -10.632 1.00 94.31 82 ALA A O 1
ATOM 645 N N . LEU A 1 83 ? -1.023 4.154 -10.701 1.00 95.50 83 LEU A N 1
ATOM 646 C CA . LEU A 1 83 ? 0.313 3.693 -10.340 1.00 95.50 83 LEU A CA 1
ATOM 647 C C . LEU A 1 83 ? 0.364 3.202 -8.890 1.00 95.50 83 LEU A C 1
ATOM 649 O O . LEU A 1 83 ? 0.893 2.119 -8.622 1.00 95.50 83 LEU A O 1
ATOM 653 N N . ALA A 1 84 ? -0.221 3.970 -7.967 1.00 96.62 84 ALA A N 1
ATOM 654 C CA . ALA A 1 84 ? -0.274 3.617 -6.554 1.00 96.62 84 ALA A CA 1
ATOM 655 C C . ALA A 1 84 ? -1.079 2.342 -6.300 1.00 96.62 84 ALA A C 1
ATOM 657 O O . ALA A 1 84 ? -0.659 1.505 -5.501 1.00 96.62 84 ALA A O 1
ATOM 658 N N . GLU A 1 85 ? -2.191 2.148 -7.009 1.00 97.06 85 GLU A N 1
ATOM 659 C CA . GLU A 1 85 ? -3.027 0.958 -6.875 1.00 97.06 85 GLU A CA 1
ATOM 660 C C . GLU A 1 85 ? -2.235 -0.287 -7.277 1.00 97.06 85 GLU A C 1
ATOM 662 O O . GLU A 1 85 ? -2.151 -1.242 -6.504 1.00 97.06 85 GLU A O 1
ATOM 667 N N . LYS A 1 86 ? -1.559 -0.253 -8.435 1.00 96.44 86 LYS A N 1
ATOM 668 C CA . LYS A 1 86 ? -0.695 -1.355 -8.887 1.00 96.44 86 LYS A CA 1
ATOM 669 C C . LYS A 1 86 ? 0.436 -1.648 -7.901 1.00 96.44 86 LYS A C 1
ATOM 671 O O . LYS A 1 86 ? 0.725 -2.817 -7.640 1.00 96.44 86 LYS A O 1
ATOM 676 N N . TYR A 1 87 ? 1.054 -0.612 -7.335 1.00 97.69 87 TYR A N 1
ATOM 677 C CA . TYR A 1 87 ? 2.096 -0.779 -6.323 1.00 97.69 87 TYR A CA 1
ATOM 678 C C . TYR A 1 87 ? 1.555 -1.446 -5.049 1.00 97.69 87 TYR A C 1
ATOM 680 O O . TYR A 1 87 ? 2.158 -2.396 -4.548 1.00 97.69 87 TYR A O 1
ATOM 688 N N . LEU A 1 88 ? 0.394 -1.017 -4.543 1.00 97.56 88 LEU A N 1
ATOM 689 C CA . LEU A 1 88 ? -0.214 -1.637 -3.363 1.00 97.56 88 LEU A CA 1
ATOM 690 C C . LEU A 1 88 ? -0.6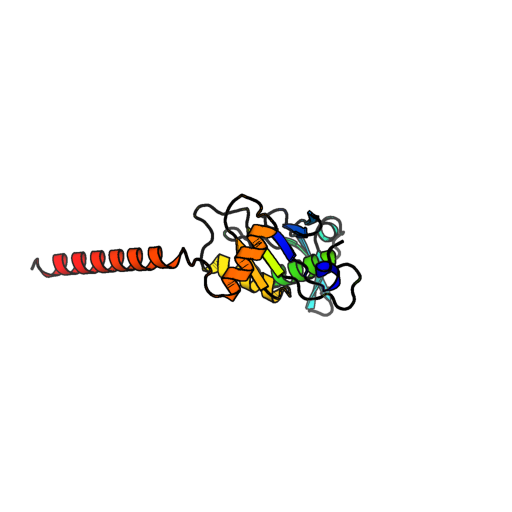88 -3.067 -3.630 1.00 97.56 88 LEU A C 1
ATOM 692 O O . LEU A 1 88 ? -0.507 -3.927 -2.770 1.00 97.56 88 LEU A O 1
ATOM 696 N N . GLN A 1 89 ? -1.227 -3.359 -4.818 1.00 96.25 89 GLN A N 1
ATOM 697 C CA . GLN A 1 89 ? -1.547 -4.731 -5.225 1.00 96.25 89 GLN A CA 1
ATOM 698 C C . GLN A 1 89 ? -0.300 -5.620 -5.178 1.00 96.25 89 GLN A C 1
ATOM 700 O O . GLN A 1 89 ? -0.355 -6.728 -4.642 1.00 96.25 89 GLN A O 1
ATOM 705 N N . TRP A 1 90 ? 0.833 -5.141 -5.700 1.00 96.62 90 TRP A N 1
ATOM 706 C CA . TRP A 1 90 ? 2.111 -5.848 -5.603 1.00 96.62 90 TRP A CA 1
ATOM 707 C C . TRP A 1 90 ? 2.549 -6.038 -4.144 1.00 96.62 90 TRP A C 1
ATOM 709 O O . TRP A 1 90 ? 2.875 -7.159 -3.754 1.00 96.62 90 TRP A O 1
ATOM 719 N N . LEU A 1 91 ? 2.484 -4.994 -3.314 1.00 97.25 91 LEU A N 1
ATOM 720 C CA . LEU A 1 91 ? 2.918 -5.041 -1.915 1.00 97.25 91 LEU A CA 1
ATOM 721 C C . LEU A 1 91 ? 2.087 -6.035 -1.086 1.00 97.25 91 LEU A C 1
ATOM 723 O O . LEU A 1 91 ? 2.636 -6.837 -0.328 1.00 97.25 91 LEU A O 1
ATOM 727 N N . LEU A 1 92 ? 0.763 -6.038 -1.266 1.00 95.12 92 LEU A N 1
ATOM 728 C CA . LEU A 1 92 ? -0.136 -6.984 -0.601 1.00 95.12 92 LEU A CA 1
ATOM 729 C C . LEU A 1 92 ? 0.084 -8.420 -1.090 1.00 95.12 92 LEU A C 1
ATOM 731 O O . LEU A 1 92 ? 0.050 -9.348 -0.281 1.00 95.12 92 LEU A O 1
ATOM 735 N N . ARG A 1 93 ? 0.352 -8.625 -2.386 1.00 93.06 93 ARG A N 1
ATOM 736 C CA . ARG A 1 93 ? 0.719 -9.946 -2.929 1.00 93.06 93 ARG A CA 1
ATOM 737 C C . ARG A 1 93 ? 2.049 -10.433 -2.361 1.00 93.06 93 ARG A C 1
ATOM 739 O O . ARG A 1 93 ? 2.132 -11.586 -1.943 1.00 93.06 93 ARG A O 1
ATOM 746 N N . LYS A 1 94 ? 3.050 -9.554 -2.263 1.00 93.69 94 LYS A N 1
ATOM 747 C CA . LYS A 1 94 ? 4.345 -9.847 -1.636 1.00 93.69 94 LYS A CA 1
ATOM 748 C C . LYS A 1 94 ? 4.165 -10.302 -0.187 1.00 93.69 94 LYS A C 1
ATOM 750 O O . LYS A 1 94 ? 4.678 -11.351 0.190 1.00 93.69 94 LYS A O 1
ATOM 755 N N . ALA A 1 95 ? 3.351 -9.587 0.589 1.00 92.38 95 ALA A N 1
ATOM 756 C CA . ALA A 1 95 ? 2.999 -9.971 1.958 1.00 92.38 95 ALA A CA 1
ATOM 757 C C . ALA A 1 95 ? 2.166 -11.251 2.048 1.00 92.38 95 ALA A C 1
ATOM 759 O O . ALA A 1 95 ? 2.155 -11.932 3.078 1.00 92.38 95 ALA A O 1
ATOM 760 N N . ALA A 1 96 ? 1.429 -11.585 0.989 1.00 88.38 96 ALA A N 1
ATOM 761 C CA . ALA A 1 96 ? 0.597 -12.767 0.990 1.00 88.38 96 ALA A CA 1
ATOM 762 C C . ALA A 1 96 ? 1.401 -14.071 0.859 1.00 88.38 96 ALA A C 1
ATOM 764 O O . ALA A 1 96 ? 0.938 -15.094 1.392 1.00 88.38 96 ALA A O 1
ATOM 765 N N . GLY A 1 97 ? 2.571 -14.012 0.210 1.00 85.56 97 GLY A N 1
ATOM 766 C CA . GLY A 1 97 ? 3.445 -15.141 -0.120 1.00 85.56 97 GLY A CA 1
ATOM 767 C C . GLY A 1 97 ? 2.918 -15.995 -1.282 1.00 85.56 97 GLY A C 1
ATOM 768 O O . GLY A 1 97 ? 2.035 -15.577 -2.026 1.00 85.56 97 GLY A O 1
ATOM 769 N N . ASN A 1 98 ? 3.404 -17.236 -1.401 1.00 78.44 98 ASN A N 1
ATOM 770 C CA . ASN A 1 98 ? 3.084 -18.189 -2.485 1.00 78.44 98 ASN A CA 1
ATOM 771 C C . ASN A 1 98 ? 1.647 -18.771 -2.469 1.00 78.44 98 ASN A C 1
ATOM 773 O O . ASN A 1 98 ? 1.411 -19.892 -2.921 1.00 78.44 98 ASN A O 1
ATOM 777 N N . ARG A 1 99 ? 0.654 -18.059 -1.931 1.00 76.75 99 ARG A N 1
ATOM 778 C CA . ARG A 1 99 ? -0.740 -18.529 -1.944 1.00 76.75 99 ARG A CA 1
ATOM 779 C C . ARG A 1 99 ? -1.382 -18.225 -3.296 1.00 76.75 99 ARG A C 1
ATOM 781 O O . ARG A 1 99 ? -1.449 -17.069 -3.686 1.00 76.75 99 ARG A O 1
ATOM 788 N N . LEU A 1 100 ? -1.914 -19.257 -3.955 1.00 68.19 100 LEU A N 1
ATOM 789 C CA . LEU A 1 100 ? -2.600 -19.131 -5.250 1.00 68.19 100 LEU A CA 1
ATOM 790 C C . LEU A 1 100 ? -3.890 -18.294 -5.168 1.00 68.19 100 LEU A C 1
ATOM 792 O O . LEU A 1 100 ? -4.209 -17.574 -6.106 1.00 68.19 100 LEU A O 1
ATOM 796 N N . PHE A 1 101 ? -4.599 -18.343 -4.034 1.00 73.88 101 PHE A N 1
ATOM 797 C CA . PHE A 1 101 ? -5.825 -17.572 -3.792 1.00 73.88 101 PHE A CA 1
ATOM 798 C C . PHE A 1 101 ? -5.814 -16.987 -2.374 1.00 73.88 101 PHE A C 1
ATOM 800 O O . PHE A 1 101 ? -6.410 -17.559 -1.455 1.00 73.88 101 PHE A O 1
ATOM 807 N N . PRO A 1 102 ? -5.071 -15.893 -2.132 1.00 80.12 102 PRO A N 1
ATOM 808 C CA . PRO A 1 102 ? -5.064 -15.269 -0.821 1.00 80.12 102 PRO A CA 1
ATOM 809 C C . PRO A 1 102 ? -6.437 -14.650 -0.534 1.00 80.12 102 PRO A C 1
ATOM 811 O O . PRO A 1 102 ? -7.008 -13.956 -1.371 1.00 80.12 102 PRO A O 1
ATOM 814 N N . ALA A 1 103 ? -6.964 -14.895 0.667 1.00 84.19 103 ALA A N 1
ATOM 815 C CA . ALA A 1 103 ? -8.166 -14.213 1.132 1.00 84.19 103 ALA A CA 1
ATOM 816 C C . ALA A 1 103 ? -7.934 -12.693 1.160 1.00 84.19 103 ALA A C 1
ATOM 818 O O . ALA A 1 103 ? -6.861 -12.239 1.569 1.00 84.19 103 ALA A O 1
ATOM 819 N N . ALA A 1 104 ? -8.947 -11.926 0.749 1.00 90.06 104 ALA A N 1
ATOM 820 C CA . ALA A 1 104 ? -8.892 -10.468 0.746 1.00 90.06 104 ALA A CA 1
ATOM 821 C C . ALA A 1 104 ? -8.618 -9.937 2.1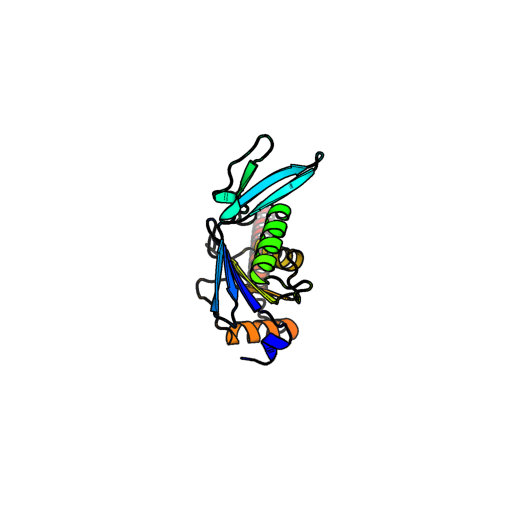70 1.00 90.06 104 ALA A C 1
ATOM 823 O O . ALA A 1 104 ? -9.386 -10.243 3.092 1.00 90.06 104 ALA A O 1
ATOM 824 N N . PRO A 1 105 ? -7.534 -9.170 2.385 1.00 93.50 105 PRO A N 1
ATOM 825 C CA . PRO A 1 105 ? -7.158 -8.711 3.714 1.00 93.50 105 PRO A CA 1
ATOM 826 C C . PRO A 1 105 ? -8.025 -7.541 4.184 1.00 93.50 105 PRO A C 1
ATOM 828 O O . PRO A 1 105 ? -8.613 -6.803 3.391 1.00 93.50 105 PRO A O 1
ATOM 831 N N . ARG A 1 106 ? -8.069 -7.333 5.499 1.00 94.62 106 ARG A N 1
ATOM 832 C CA . ARG A 1 106 ? -8.494 -6.062 6.101 1.00 94.62 106 ARG A CA 1
ATOM 833 C C . ARG A 1 106 ? -7.276 -5.151 6.184 1.00 94.62 106 ARG A C 1
ATOM 835 O O . ARG A 1 106 ? -6.200 -5.610 6.575 1.00 94.62 106 ARG A O 1
ATOM 842 N N . LEU A 1 107 ? -7.440 -3.883 5.826 1.00 96.38 107 LEU A N 1
ATOM 843 C CA . LEU A 1 107 ? -6.336 -2.931 5.765 1.00 96.38 107 LEU A CA 1
ATOM 844 C C . LEU A 1 107 ? -6.610 -1.715 6.644 1.00 96.38 107 LEU A C 1
ATOM 846 O O . LEU A 1 107 ? -7.675 -1.105 6.580 1.00 96.38 107 LEU A O 1
ATOM 850 N N . VAL A 1 108 ? -5.628 -1.342 7.452 1.00 96.50 108 VAL A N 1
ATOM 851 C CA . VAL A 1 108 ? -5.570 -0.035 8.098 1.00 96.50 108 VAL A CA 1
ATOM 852 C C . VAL A 1 108 ? -4.557 0.805 7.346 1.00 96.50 108 VAL A C 1
ATOM 854 O O . VAL A 1 108 ? -3.410 0.395 7.212 1.00 96.50 108 VAL A O 1
ATOM 857 N N . MET A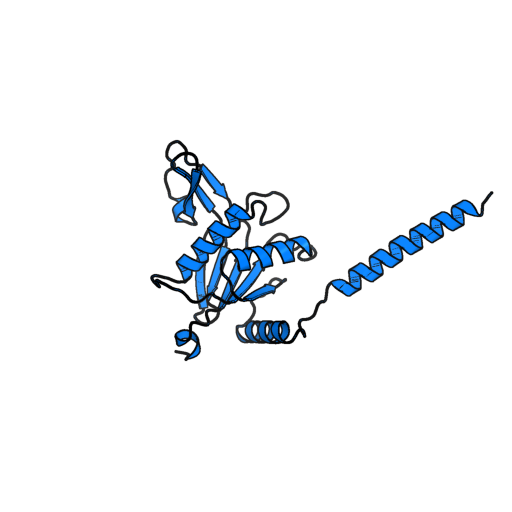 1 109 ? -4.966 1.971 6.875 1.00 95.44 109 MET A N 1
ATOM 858 C CA . MET A 1 109 ? -4.094 2.941 6.233 1.00 95.44 109 MET A CA 1
ATOM 859 C C . MET A 1 109 ? -3.742 4.061 7.195 1.00 95.44 109 MET A C 1
ATOM 861 O O . MET A 1 109 ? -4.620 4.617 7.855 1.00 95.44 109 MET A O 1
ATOM 865 N N . GLN A 1 110 ? -2.461 4.400 7.252 1.00 92.94 110 GLN A N 1
ATOM 866 C CA . GLN A 1 110 ? -1.957 5.481 8.081 1.00 92.94 110 GLN A CA 1
ATOM 867 C C . GLN A 1 110 ? -0.911 6.272 7.301 1.00 92.94 110 GLN A C 1
ATOM 869 O O . GLN A 1 110 ? 0.239 5.856 7.171 1.00 92.94 110 GLN A O 1
ATOM 874 N N . GLN A 1 111 ? -1.305 7.431 6.792 1.00 91.19 111 GLN A N 1
ATOM 875 C CA . GLN A 1 111 ? -0.355 8.376 6.222 1.00 91.19 111 GLN A CA 1
ATOM 876 C C . GLN A 1 111 ? 0.438 9.037 7.353 1.00 91.19 111 GLN A C 1
ATOM 878 O O . GLN A 1 111 ? -0.128 9.387 8.386 1.00 91.19 111 GLN A O 1
ATOM 883 N N . ARG A 1 112 ? 1.758 9.129 7.194 1.00 87.69 112 ARG A N 1
ATOM 884 C CA . ARG A 1 112 ? 2.691 9.595 8.231 1.00 87.69 112 ARG A CA 1
ATOM 885 C C . ARG A 1 112 ? 3.252 10.980 7.940 1.00 87.69 112 ARG A C 1
ATOM 887 O O . ARG A 1 112 ? 3.533 11.710 8.886 1.00 87.69 112 ARG A O 1
ATOM 894 N N . ASP A 1 113 ? 3.339 11.334 6.663 1.00 75.19 113 ASP A N 1
ATOM 895 C CA . ASP A 1 113 ? 3.832 12.626 6.191 1.00 75.19 113 ASP A CA 1
ATOM 896 C C . ASP A 1 113 ? 2.678 13.549 5.778 1.00 75.19 113 ASP A C 1
ATOM 898 O O . ASP A 1 113 ? 1.593 13.087 5.419 1.00 75.19 113 ASP A O 1
ATOM 902 N N . CYS A 1 114 ? 2.923 14.863 5.791 1.00 62.66 114 CYS A N 1
ATOM 903 C CA . CYS A 1 114 ? 1.955 15.889 5.375 1.00 62.66 114 CYS A CA 1
ATOM 904 C C . CYS A 1 114 ? 0.658 15.914 6.215 1.00 62.66 114 CYS A C 1
ATOM 906 O O . CYS A 1 114 ? -0.417 16.136 5.677 1.00 62.66 114 CYS A O 1
ATOM 908 N N . LEU A 1 115 ? 0.755 15.697 7.533 1.00 63.66 115 LEU A N 1
ATOM 909 C CA . LEU A 1 115 ? -0.391 15.728 8.459 1.00 63.66 115 LEU A CA 1
ATOM 910 C C . LEU A 1 115 ? -0.604 17.085 9.157 1.00 63.66 115 LEU A C 1
ATOM 912 O O . LEU A 1 115 ? -1.291 17.138 10.180 1.00 63.66 115 LEU A O 1
ATOM 916 N N . GLU A 1 116 ? -0.006 18.180 8.677 1.00 66.56 116 GLU A N 1
ATOM 917 C CA . GLU A 1 116 ? -0.255 19.501 9.269 1.00 66.56 116 GLU A CA 1
ATOM 918 C C . GLU A 1 116 ? -1.733 19.881 9.082 1.00 66.56 116 GLU A C 1
ATOM 920 O O . GLU A 1 116 ? -2.155 20.279 8.002 1.00 66.56 116 GLU A O 1
ATOM 925 N N . GLY A 1 117 ? -2.533 19.708 10.140 1.00 72.00 117 GLY A N 1
ATOM 926 C CA . GLY A 1 117 ? -3.987 19.904 10.109 1.00 72.00 117 GLY A CA 1
ATOM 927 C C . GLY A 1 117 ? -4.830 18.637 9.894 1.00 72.00 117 GLY A C 1
ATOM 928 O O . GLY A 1 117 ? -6.053 18.748 9.891 1.00 72.00 117 GLY A O 1
ATOM 929 N N . GLY A 1 118 ? -4.218 17.450 9.788 1.00 83.19 118 GLY A N 1
ATOM 930 C CA . GLY A 1 118 ? -4.916 16.187 9.494 1.00 83.19 118 GLY A CA 1
ATOM 931 C C . GLY A 1 118 ? -5.099 15.932 7.993 1.00 83.19 118 GLY A C 1
ATOM 932 O O . GLY A 1 118 ? -4.552 16.662 7.170 1.00 83.19 118 GLY A O 1
ATOM 933 N N . LEU A 1 119 ? -5.829 14.874 7.635 1.00 85.62 119 LEU A N 1
ATOM 934 C CA . LEU A 1 119 ? -6.149 14.556 6.244 1.00 85.62 119 LEU A CA 1
ATOM 935 C C . LEU A 1 119 ? -7.441 15.259 5.829 1.00 85.62 119 LEU A C 1
ATOM 937 O O . LEU A 1 119 ? -8.443 15.272 6.545 1.00 85.62 119 LEU A O 1
ATOM 941 N N . THR A 1 120 ? -7.450 15.805 4.620 1.00 89.44 120 THR A N 1
ATOM 942 C CA . THR A 1 120 ? -8.678 16.316 4.010 1.00 89.44 120 THR A CA 1
ATOM 943 C C . THR A 1 120 ? -9.635 15.169 3.664 1.00 89.44 120 THR A C 1
ATOM 945 O O . THR A 1 120 ? -9.224 14.031 3.444 1.00 89.44 120 THR A O 1
ATOM 948 N N . GLU A 1 121 ? -10.932 15.462 3.524 1.00 89.88 121 GLU A N 1
ATOM 949 C CA . GLU A 1 121 ? -11.933 14.464 3.095 1.00 89.88 121 GLU A CA 1
ATOM 950 C C . GLU A 1 121 ? -11.592 13.828 1.734 1.00 89.88 121 GLU A C 1
ATOM 952 O O . GLU A 1 121 ? -11.892 12.658 1.488 1.00 89.88 121 GLU A O 1
ATOM 957 N N . VAL A 1 122 ? -10.923 14.580 0.852 1.00 91.00 122 VAL A N 1
ATOM 958 C CA . VAL A 1 122 ? -10.446 14.064 -0.437 1.00 91.00 122 VAL A CA 1
ATOM 959 C C . VAL A 1 122 ? -9.323 13.054 -0.221 1.00 91.00 122 VAL A C 1
ATOM 961 O O . VAL A 1 122 ? -9.385 11.966 -0.783 1.00 91.00 122 VAL A O 1
ATOM 964 N N . GLU A 1 123 ? -8.338 13.353 0.625 1.00 90.81 123 GLU A N 1
ATOM 965 C CA . GLU A 1 123 ? -7.243 12.425 0.934 1.00 90.81 123 GLU A CA 1
ATOM 966 C C . GLU A 1 123 ? -7.739 11.176 1.665 1.00 90.81 123 GLU A C 1
ATOM 968 O O . GLU A 1 123 ? -7.378 10.061 1.289 1.00 90.81 123 GLU A O 1
ATOM 973 N N . LEU A 1 124 ? -8.636 11.331 2.644 1.00 91.88 124 LEU A N 1
ATOM 974 C CA . LEU A 1 124 ? -9.283 10.210 3.332 1.00 91.88 124 LEU A CA 1
ATOM 975 C C . LEU A 1 124 ? -9.991 9.282 2.340 1.00 91.88 124 LEU A C 1
ATOM 977 O O . LEU A 1 124 ? -9.871 8.056 2.437 1.00 91.88 124 LEU A O 1
ATOM 981 N N . ARG A 1 125 ? -10.712 9.860 1.372 1.00 93.19 125 ARG A N 1
ATOM 982 C CA . ARG A 1 125 ? -11.368 9.097 0.310 1.00 93.19 125 ARG A CA 1
ATOM 983 C C . ARG A 1 125 ? -10.347 8.426 -0.601 1.00 93.19 125 ARG A C 1
ATOM 985 O O . ARG A 1 125 ? -10.489 7.237 -0.851 1.00 93.19 125 ARG A O 1
ATOM 992 N N . VAL A 1 126 ? -9.315 9.138 -1.045 1.00 94.62 126 VAL A N 1
ATOM 993 C CA . VAL A 1 126 ? -8.259 8.592 -1.912 1.00 94.62 126 VAL A CA 1
ATOM 994 C C . VAL A 1 126 ? -7.599 7.381 -1.264 1.00 94.62 126 VAL A C 1
ATOM 996 O O . VAL A 1 126 ? -7.544 6.331 -1.893 1.00 94.62 126 VAL A O 1
ATOM 999 N N . LEU A 1 127 ? -7.169 7.475 -0.002 1.00 95.19 127 LEU A N 1
ATOM 1000 C CA . LEU A 1 127 ? -6.561 6.343 0.705 1.00 95.19 127 LEU A CA 1
ATOM 1001 C C . LEU A 1 127 ? -7.543 5.169 0.812 1.00 95.19 127 LEU A C 1
ATOM 1003 O O . LEU A 1 127 ? -7.199 4.031 0.495 1.00 95.19 127 LEU A O 1
ATOM 1007 N N . ARG A 1 128 ? -8.795 5.436 1.199 1.00 96.19 128 ARG A N 1
ATOM 1008 C CA . ARG A 1 128 ? -9.819 4.392 1.318 1.00 96.19 128 ARG A CA 1
ATOM 1009 C C . ARG A 1 128 ? -10.058 3.659 -0.004 1.00 96.19 128 ARG A C 1
ATOM 1011 O O . ARG A 1 128 ? -10.032 2.431 -0.013 1.00 96.19 128 ARG A O 1
ATOM 1018 N N . GLU A 1 129 ? -10.289 4.393 -1.087 1.00 97.19 129 GLU A N 1
ATOM 1019 C CA . GLU A 1 129 ? -10.539 3.822 -2.416 1.00 97.19 129 GLU A CA 1
ATOM 1020 C C . GLU A 1 129 ? -9.309 3.074 -2.938 1.00 97.19 129 GLU A C 1
ATOM 1022 O O . GLU A 1 129 ? -9.437 1.990 -3.498 1.00 97.19 129 GLU A O 1
ATOM 1027 N N . LEU A 1 130 ? -8.108 3.598 -2.686 1.00 97.38 130 LEU A N 1
ATOM 1028 C CA . LEU A 1 130 ? -6.855 2.973 -3.098 1.00 97.38 130 LEU A CA 1
ATOM 1029 C C . LEU A 1 130 ? -6.672 1.593 -2.459 1.00 97.38 130 LEU A C 1
ATOM 1031 O O . LEU A 1 130 ? -6.308 0.630 -3.130 1.00 97.38 130 LEU A O 1
ATOM 1035 N N . ALA A 1 131 ? -6.957 1.473 -1.163 1.00 97.44 131 ALA A N 1
ATOM 1036 C CA . ALA A 1 131 ? -6.901 0.195 -0.464 1.00 97.44 131 ALA A CA 1
ATOM 1037 C C . ALA A 1 131 ? -7.939 -0.810 -0.971 1.00 97.44 131 ALA A C 1
ATOM 1039 O O . ALA A 1 131 ? -7.628 -1.996 -1.102 1.00 97.44 131 ALA A O 1
ATOM 1040 N N . LEU A 1 132 ? -9.162 -0.350 -1.254 1.00 96.75 132 LEU A N 1
ATOM 1041 C CA . LEU A 1 132 ? -10.212 -1.194 -1.826 1.00 96.75 132 LEU A CA 1
ATOM 1042 C C . LEU A 1 132 ? -9.817 -1.681 -3.229 1.00 96.75 132 LEU A C 1
ATOM 1044 O O . LEU A 1 132 ? -9.875 -2.883 -3.485 1.00 96.75 132 LEU A O 1
ATOM 1048 N N . GLY A 1 133 ? -9.319 -0.789 -4.093 1.00 96.50 133 GLY A N 1
ATOM 1049 C CA . GLY A 1 133 ? -8.784 -1.132 -5.419 1.00 96.50 133 GLY A CA 1
ATOM 1050 C C . GLY A 1 133 ? -7.576 -2.075 -5.356 1.00 96.50 133 GLY A C 1
ATOM 1051 O O . GLY A 1 133 ? -7.418 -2.975 -6.182 1.00 96.50 133 GLY A O 1
ATOM 1052 N N . ALA A 1 134 ? -6.768 -1.976 -4.298 1.00 96.25 134 ALA A N 1
ATOM 1053 C CA . ALA A 1 134 ? -5.668 -2.906 -4.055 1.00 96.25 134 ALA A CA 1
ATOM 1054 C C . ALA A 1 134 ? -6.116 -4.325 -3.637 1.00 96.25 134 ALA A C 1
ATOM 1056 O O . ALA A 1 134 ? -5.285 -5.233 -3.556 1.00 96.25 134 ALA A O 1
ATOM 1057 N N . GLY A 1 135 ? -7.415 -4.537 -3.391 1.00 93.94 135 GLY A N 1
ATOM 1058 C CA . GLY A 1 135 ? -8.002 -5.830 -3.038 1.00 93.94 135 GLY A CA 1
ATOM 1059 C C . GLY A 1 135 ? -8.294 -6.012 -1.548 1.00 93.94 135 GLY A C 1
ATOM 1060 O O . GLY A 1 135 ? -8.527 -7.142 -1.109 1.00 93.94 135 GLY A O 1
ATOM 1061 N N . ALA A 1 136 ? -8.278 -4.941 -0.747 1.00 95.25 136 ALA A N 1
ATOM 1062 C CA . ALA A 1 136 ? -8.739 -5.008 0.636 1.00 95.25 136 ALA A CA 1
ATOM 1063 C C . ALA A 1 136 ? -10.267 -5.171 0.694 1.00 95.25 136 ALA A C 1
ATOM 1065 O O . ALA A 1 136 ? -11.003 -4.518 -0.040 1.00 95.25 136 ALA A O 1
ATOM 1066 N N . ARG A 1 137 ? -10.761 -6.006 1.614 1.00 93.88 137 ARG A N 1
ATOM 1067 C CA . ARG A 1 137 ? -12.212 -6.197 1.820 1.00 93.88 137 ARG A CA 1
ATOM 1068 C C . ARG A 1 137 ? -12.841 -5.162 2.746 1.00 93.88 137 ARG A C 1
ATOM 1070 O O . ARG A 1 137 ? -14.018 -4.853 2.627 1.00 93.88 137 ARG A O 1
ATOM 1077 N N . GLU A 1 138 ? -12.066 -4.664 3.705 1.00 93.19 138 GLU A N 1
ATOM 1078 C CA . GLU A 1 138 ? -12.484 -3.618 4.634 1.00 93.19 138 GLU A CA 1
ATOM 1079 C C . GLU A 1 138 ? -11.297 -2.712 4.907 1.00 93.19 138 GLU A C 1
ATOM 1081 O O . GLU A 1 138 ? -10.172 -3.191 5.085 1.00 93.19 138 GLU A O 1
ATOM 1086 N N . VAL A 1 139 ? -11.572 -1.411 4.976 1.00 96.06 139 VAL A N 1
ATOM 1087 C CA . VAL A 1 139 ? -10.542 -0.389 5.136 1.00 96.06 139 VAL A CA 1
ATOM 1088 C C . VAL A 1 139 ? -10.902 0.567 6.263 1.00 96.06 139 VAL A C 1
ATOM 1090 O O . VAL A 1 139 ? -12.011 1.115 6.301 1.00 96.06 139 VAL A O 1
ATOM 1093 N N . LEU A 1 140 ? -9.922 0.793 7.133 1.00 95.19 140 LEU A N 1
ATOM 1094 C CA . LEU A 1 140 ? -9.871 1.912 8.064 1.00 95.19 140 LEU A CA 1
ATOM 1095 C C . LEU A 1 140 ? -8.770 2.870 7.629 1.00 95.19 140 LEU A C 1
ATOM 1097 O O . LEU A 1 140 ? -7.684 2.435 7.262 1.00 95.19 140 LEU A O 1
ATOM 1101 N N . VAL A 1 141 ? -9.034 4.166 7.730 1.00 93.94 141 VAL A N 1
ATOM 1102 C CA . VAL A 1 141 ? -8.004 5.199 7.613 1.00 93.94 141 VAL A CA 1
ATOM 1103 C C . VAL A 1 141 ? -7.866 5.816 8.995 1.00 93.94 141 VAL A C 1
ATOM 1105 O O . VAL A 1 141 ? -8.864 6.255 9.566 1.00 93.94 141 VAL A O 1
ATOM 1108 N N . LEU A 1 142 ? -6.664 5.763 9.561 1.00 90.06 142 LEU A N 1
ATOM 1109 C CA . LEU A 1 142 ? -6.372 6.316 10.877 1.00 90.06 142 LEU A CA 1
ATOM 1110 C C . LEU A 1 142 ? -5.438 7.507 10.739 1.00 90.06 142 LEU A C 1
ATOM 1112 O O . LEU A 1 142 ? -4.398 7.433 10.084 1.00 90.06 142 LEU A O 1
ATOM 1116 N N . GLU A 1 143 ? -5.803 8.579 11.424 1.00 83.81 143 GLU A N 1
ATOM 1117 C CA . GLU A 1 143 ? -4.969 9.760 11.575 1.00 83.81 143 GLU A CA 1
ATOM 1118 C C . GLU A 1 143 ? -4.145 9.669 12.863 1.00 83.81 143 GLU A C 1
ATOM 1120 O O . GLU A 1 143 ? -4.544 9.048 13.853 1.00 83.81 143 GLU A O 1
ATOM 1125 N N . GLY A 1 144 ? -2.986 10.323 12.863 1.00 74.00 144 GLY A N 1
ATOM 1126 C CA . GLY A 1 144 ? -2.146 10.482 14.046 1.00 74.00 14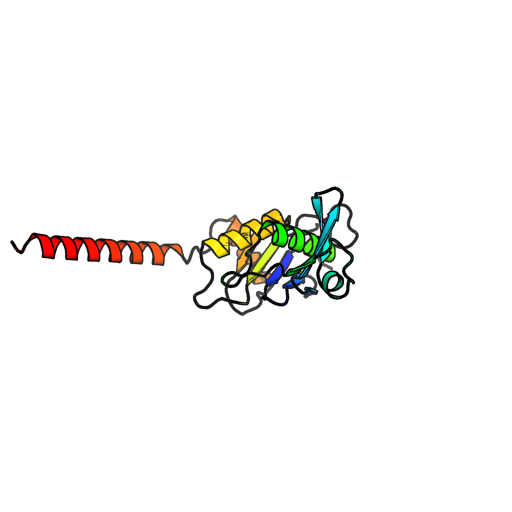4 GLY A CA 1
ATOM 1127 C C . GLY A 1 144 ? -0.851 9.674 14.021 1.00 74.00 144 GLY A C 1
ATOM 1128 O O . GLY A 1 144 ? -0.605 8.830 13.164 1.00 74.00 144 GLY A O 1
ATOM 1129 N N . GLY A 1 145 ? 0.019 9.970 14.989 1.00 68.00 145 GLY A N 1
ATOM 1130 C CA . GLY A 1 145 ? 1.402 9.487 15.020 1.00 68.00 145 GLY A CA 1
ATOM 1131 C C . GLY A 1 145 ? 1.630 8.164 15.758 1.00 68.00 145 GLY A C 1
ATOM 1132 O O . GLY A 1 145 ? 2.737 7.624 15.702 1.00 68.00 145 GLY A O 1
ATOM 1133 N N . LYS A 1 146 ? 0.625 7.604 16.436 1.00 79.81 146 LYS A N 1
ATOM 1134 C CA . LYS A 1 146 ? 0.791 6.368 17.217 1.00 79.81 146 LYS A CA 1
ATOM 1135 C C . LYS A 1 146 ? 0.389 5.146 16.402 1.00 79.81 146 LYS A C 1
ATOM 1137 O O . LYS A 1 146 ? -0.572 5.187 15.638 1.00 79.81 146 LYS A O 1
ATOM 1142 N N . GLN A 1 147 ? 1.147 4.069 16.561 1.00 84.00 147 GLN A N 1
ATOM 1143 C CA . GLN A 1 147 ? 0.784 2.771 16.013 1.00 84.00 147 GLN A CA 1
ATOM 1144 C C . GLN A 1 147 ? -0.355 2.183 16.865 1.00 84.00 147 GLN A C 1
ATOM 1146 O O . GLN A 1 147 ? -0.196 2.103 18.087 1.00 84.00 147 GLN A O 1
ATOM 1151 N N . PRO A 1 148 ? -1.494 1.792 16.269 1.00 88.62 148 PRO A N 1
ATOM 1152 C CA . PRO A 1 148 ? -2.603 1.229 17.026 1.00 88.62 148 PRO A CA 1
ATOM 1153 C C . PRO A 1 148 ? -2.301 -0.213 17.453 1.00 88.62 148 PRO A C 1
ATOM 1155 O O . PRO A 1 148 ? -1.598 -0.956 16.761 1.00 88.62 148 PRO A O 1
ATOM 1158 N N . SER A 1 149 ? -2.861 -0.630 18.588 1.00 90.31 149 SER A N 1
ATOM 1159 C CA . SER A 1 149 ? -2.833 -2.035 18.995 1.00 90.31 149 SER A CA 1
ATOM 1160 C C . SER A 1 149 ? -3.829 -2.862 18.175 1.00 90.31 149 SER A C 1
ATOM 1162 O O . SER A 1 149 ? -4.829 -2.342 17.675 1.00 90.31 149 SER A O 1
ATOM 1164 N N . LEU A 1 150 ? -3.594 -4.175 18.072 1.00 90.25 150 LEU A N 1
ATOM 1165 C CA . LEU A 1 150 ? -4.515 -5.097 17.395 1.00 90.25 150 LEU A CA 1
ATOM 1166 C C . LEU A 1 150 ? -5.951 -4.967 17.934 1.00 90.25 150 LEU A C 1
ATOM 1168 O O . LEU A 1 150 ? -6.894 -4.893 17.154 1.00 90.25 150 LEU A O 1
ATOM 1172 N N . GLN A 1 151 ? -6.111 -4.865 19.257 1.00 90.31 151 GLN A N 1
ATOM 1173 C CA . GLN A 1 151 ? -7.420 -4.723 19.903 1.00 90.31 151 GLN A CA 1
ATOM 1174 C C . GLN A 1 151 ? -8.123 -3.417 19.513 1.00 90.31 151 GLN A C 1
ATOM 1176 O O . GLN A 1 151 ? -9.313 -3.436 19.210 1.00 90.31 151 GLN A O 1
ATOM 1181 N N . GLN A 1 152 ? -7.390 -2.299 19.474 1.00 91.81 152 GLN A N 1
ATOM 1182 C CA . GLN A 1 152 ? -7.940 -1.006 19.054 1.00 91.81 152 GLN A CA 1
ATOM 1183 C C . GLN A 1 152 ? -8.423 -1.053 17.604 1.00 91.81 152 GLN A C 1
ATOM 1185 O O . GLN A 1 152 ? -9.507 -0.563 17.294 1.00 91.81 152 GLN A O 1
ATOM 1190 N N . VAL A 1 153 ? -7.644 -1.680 16.718 1.00 92.62 153 VAL A N 1
ATOM 1191 C CA . VAL A 1 153 ? -8.024 -1.846 15.312 1.00 92.62 153 VAL A CA 1
ATOM 1192 C C . VAL A 1 153 ? -9.247 -2.750 15.172 1.00 92.62 153 VAL A C 1
ATOM 1194 O O . VAL A 1 153 ? -10.181 -2.409 14.449 1.00 92.62 153 VAL A O 1
ATOM 1197 N N . GLU A 1 154 ? -9.280 -3.891 15.862 1.00 90.62 154 GLU A N 1
ATOM 1198 C CA . GLU A 1 154 ? -10.429 -4.799 15.819 1.00 90.62 154 GLU A CA 1
ATOM 1199 C C . GLU A 1 154 ? -11.720 -4.120 16.289 1.00 90.62 154 GLU A C 1
ATOM 1201 O O . GLU A 1 154 ? -12.749 -4.254 15.622 1.00 90.62 154 GLU A O 1
ATOM 1206 N N . GLN A 1 155 ? -11.657 -3.354 17.381 1.00 90.38 155 GLN A N 1
ATOM 1207 C CA . GLN A 1 155 ? -12.782 -2.556 17.869 1.00 90.38 155 GLN A CA 1
ATOM 1208 C C . GLN A 1 155 ? -13.217 -1.508 16.841 1.00 90.38 155 GLN A C 1
ATOM 1210 O O . GLN A 1 155 ? -14.398 -1.443 16.512 1.00 90.38 155 GLN A O 1
ATOM 1215 N N . ALA A 1 156 ? -12.278 -0.765 16.251 1.00 91.00 156 ALA A N 1
ATOM 1216 C CA . ALA A 1 156 ? -12.591 0.258 15.255 1.00 91.00 156 ALA A CA 1
ATOM 1217 C C . ALA A 1 156 ? -13.322 -0.314 14.024 1.00 91.00 156 ALA A C 1
ATOM 1219 O O . ALA A 1 156 ? -14.279 0.282 13.529 1.00 91.00 156 ALA A O 1
ATOM 1220 N N . PHE A 1 157 ? -12.932 -1.501 13.554 1.00 90.25 157 PHE A N 1
ATOM 1221 C CA . PHE A 1 157 ? -13.653 -2.185 12.477 1.00 90.25 157 PHE A CA 1
ATOM 1222 C C . PHE A 1 157 ? -15.040 -2.669 12.918 1.00 90.25 157 PHE A C 1
ATOM 1224 O O . PHE A 1 157 ? -15.989 -2.602 12.136 1.00 90.25 157 PHE A O 1
ATOM 1231 N N . ALA A 1 158 ? -15.180 -3.160 14.153 1.00 88.12 158 ALA A N 1
ATOM 1232 C CA . ALA A 1 158 ? -16.479 -3.554 14.691 1.00 88.12 158 ALA A CA 1
ATOM 1233 C C . ALA A 1 158 ? -17.437 -2.353 14.774 1.00 88.12 158 ALA A C 1
ATOM 1235 O O . ALA A 1 158 ? -18.599 -2.469 14.380 1.00 88.12 158 ALA A O 1
ATOM 1236 N N . ASP A 1 159 ? -16.940 -1.197 15.210 1.00 88.75 159 ASP A N 1
ATOM 1237 C CA . ASP A 1 159 ? -17.702 0.052 15.284 1.00 88.75 159 ASP A CA 1
ATOM 1238 C C . ASP A 1 159 ? -18.079 0.569 13.892 1.00 88.75 159 ASP A C 1
ATOM 1240 O O . ASP A 1 159 ? -19.213 1.000 13.676 1.00 88.75 159 ASP A O 1
ATOM 1244 N N . GLN A 1 160 ? -17.171 0.463 12.914 1.00 86.56 160 GLN A N 1
ATOM 1245 C CA . GLN A 1 160 ? -17.458 0.797 11.518 1.00 86.56 160 GLN A CA 1
ATOM 1246 C C . GLN A 1 160 ? -18.599 -0.062 10.956 1.00 86.56 160 GLN A C 1
ATOM 1248 O O . GLN A 1 160 ? -19.502 0.477 10.320 1.00 86.56 160 GLN A O 1
ATOM 1253 N N . ARG A 1 161 ? -18.606 -1.379 11.216 1.00 84.81 161 ARG A N 1
ATOM 1254 C CA . ARG A 1 161 ? -19.680 -2.286 10.762 1.00 84.81 161 ARG A CA 1
ATOM 1255 C C . ARG A 1 161 ? -21.029 -1.980 11.403 1.00 84.81 161 ARG A C 1
ATOM 1257 O O . ARG A 1 161 ? -22.055 -2.122 10.751 1.00 84.81 161 ARG A O 1
ATOM 1264 N N . LYS A 1 162 ? -21.030 -1.562 12.669 1.00 85.81 162 LYS A N 1
ATOM 1265 C CA . LYS A 1 162 ? -22.248 -1.169 13.393 1.00 85.81 162 LYS A CA 1
ATOM 1266 C C . LYS A 1 162 ? -22.764 0.220 12.996 1.00 85.81 162 LYS A C 1
ATOM 1268 O O . LYS A 1 162 ? -23.831 0.615 13.452 1.00 85.81 162 L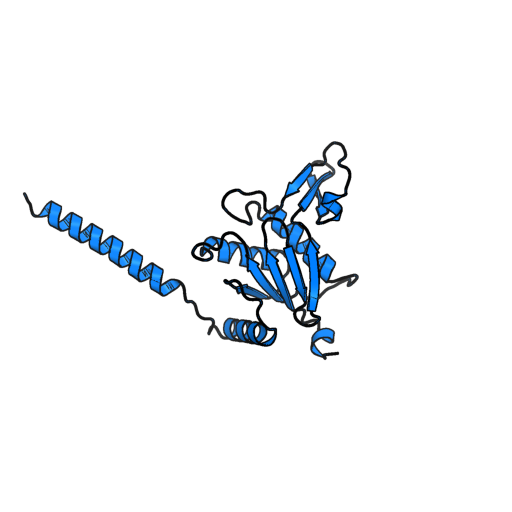YS A O 1
ATOM 1273 N N . GLY A 1 163 ? -22.019 0.969 12.177 1.00 73.56 163 GLY A N 1
ATOM 1274 C CA . GLY A 1 163 ? -22.332 2.361 11.848 1.00 73.56 163 GLY A CA 1
ATOM 1275 C C . GLY A 1 163 ? -22.076 3.341 13.000 1.00 73.56 163 GLY A C 1
ATOM 1276 O O . GLY A 1 163 ? -22.450 4.506 12.898 1.00 73.56 163 GLY A O 1
ATOM 1277 N N . THR A 1 164 ? -21.427 2.895 14.080 1.00 60.34 164 THR A N 1
ATOM 1278 C CA . THR A 1 164 ? -21.134 3.683 15.291 1.00 60.34 164 THR A CA 1
ATOM 1279 C C . THR A 1 164 ? -19.801 4.432 15.208 1.00 60.34 164 THR A C 1
ATOM 1281 O O . THR A 1 164 ? -19.440 5.166 16.128 1.00 60.34 164 THR A O 1
ATOM 1284 N N . GLY A 1 165 ? -19.054 4.257 14.113 1.00 53.53 165 GLY A N 1
ATOM 1285 C CA . GLY A 1 165 ? -17.793 4.950 13.867 1.00 53.53 165 GLY A CA 1
ATOM 1286 C C . GLY A 1 165 ? -17.952 6.470 13.962 1.00 53.53 165 GLY A C 1
ATOM 1287 O O . GLY A 1 165 ? -18.745 7.079 13.243 1.00 53.53 165 GLY A O 1
ATOM 1288 N N . LYS A 1 166 ? -17.184 7.079 14.866 1.00 46.09 166 LYS A N 1
ATOM 1289 C CA . LYS A 1 166 ? -17.148 8.520 15.137 1.00 46.09 166 LYS A CA 1
ATOM 1290 C C . LYS A 1 166 ? -16.832 9.301 13.845 1.00 46.09 166 LYS A C 1
ATOM 1292 O O . LYS A 1 166 ? -15.675 9.410 13.454 1.00 46.09 166 LYS A O 1
ATOM 1297 N N . ARG A 1 167 ? -17.844 9.884 13.191 1.00 45.72 167 ARG A N 1
ATOM 1298 C CA . ARG A 1 167 ? -17.656 10.984 12.225 1.00 45.72 167 ARG A CA 1
ATOM 1299 C C . ARG A 1 167 ? -17.354 12.256 13.018 1.00 45.72 167 ARG A C 1
ATOM 1301 O O . ARG A 1 167 ? -18.270 12.961 13.421 1.00 45.72 167 ARG A O 1
ATOM 1308 N N . VAL A 1 168 ? -16.078 12.513 13.307 1.00 45.09 168 VAL A N 1
ATOM 1309 C CA . VAL A 1 168 ? -15.656 13.719 14.053 1.00 45.09 168 VAL A CA 1
ATOM 1310 C C . VAL A 1 168 ? -15.491 14.949 13.139 1.00 45.09 168 VAL A C 1
ATOM 1312 O O . VAL A 1 168 ? -15.427 16.062 13.644 1.00 45.09 168 VAL A O 1
ATOM 1315 N N . SER A 1 169 ? -15.526 14.823 11.808 1.00 40.50 169 SER A N 1
ATOM 1316 C CA . SER A 1 169 ? -15.262 15.961 10.905 1.00 40.50 169 SER A CA 1
ATOM 1317 C C . SER A 1 169 ? -16.490 16.790 10.489 1.00 40.50 169 SER A C 1
ATOM 1319 O O . SER A 1 169 ? -16.351 17.967 10.156 1.00 40.50 169 SER A O 1
ATOM 1321 N N . SER A 1 170 ? -17.716 16.254 10.535 1.00 38.69 170 SER A N 1
ATOM 1322 C CA . SER A 1 170 ? -18.858 16.926 9.883 1.00 38.69 170 SER A CA 1
ATOM 1323 C C . SER A 1 170 ? -19.517 18.051 10.691 1.00 38.69 170 SER A C 1
ATOM 1325 O O . SER A 1 170 ? -20.253 18.851 10.118 1.00 38.69 170 SER A O 1
ATOM 1327 N N . LEU A 1 171 ? -19.270 18.149 12.001 1.00 40.44 171 LEU A N 1
ATOM 1328 C CA . LEU A 1 171 ? -19.843 19.225 12.826 1.00 40.44 171 LEU A CA 1
ATOM 1329 C C . LEU A 1 171 ? -19.084 20.551 12.683 1.00 40.44 171 LEU A C 1
ATOM 1331 O O . LEU A 1 171 ? -19.686 21.611 12.820 1.00 40.44 171 LEU A O 1
ATOM 1335 N N . VAL A 1 172 ? -17.789 20.513 12.356 1.00 42.12 172 VAL A N 1
ATOM 1336 C CA . VAL A 1 172 ? -16.975 21.733 12.229 1.00 42.12 172 VAL A CA 1
ATOM 1337 C C . VAL A 1 172 ? -17.217 22.419 10.882 1.00 42.12 172 VAL A C 1
ATOM 1339 O O . VAL A 1 172 ? -17.366 23.637 10.835 1.00 42.12 172 VAL A O 1
ATOM 1342 N N . SER A 1 173 ? -17.351 21.655 9.792 1.00 46.88 173 SER A N 1
ATOM 1343 C CA . SER A 1 173 ? -17.590 22.228 8.459 1.00 46.88 173 SER A CA 1
ATOM 1344 C C . SER A 1 173 ? -18.943 22.945 8.365 1.00 46.88 173 SER A C 1
ATOM 1346 O O . SER A 1 173 ? -18.993 24.079 7.895 1.00 46.88 173 SER A O 1
ATOM 1348 N N . GLY A 1 174 ? -20.022 22.349 8.889 1.00 44.78 174 GLY A N 1
ATOM 1349 C CA . GLY A 1 174 ? -21.356 22.958 8.829 1.00 44.78 174 GLY A CA 1
ATOM 1350 C C . GLY A 1 174 ? -21.460 24.279 9.599 1.00 44.78 174 GLY A C 1
ATOM 1351 O O . GLY A 1 174 ? -22.052 25.235 9.101 1.00 44.78 174 GLY A O 1
ATOM 1352 N N . VAL A 1 175 ? -20.840 24.361 10.782 1.00 58.38 175 VAL A N 1
ATOM 1353 C CA . VAL A 1 175 ? -20.842 25.582 11.606 1.00 58.38 175 VAL A CA 1
ATOM 1354 C C . VAL A 1 175 ? -20.002 26.686 10.957 1.00 58.38 175 VAL A C 1
ATOM 1356 O O . VAL A 1 175 ? -20.443 27.833 10.908 1.00 58.38 175 VAL A O 1
ATOM 1359 N N . VAL A 1 176 ? -18.833 26.355 10.396 1.00 54.62 176 VAL A N 1
ATOM 1360 C CA . VAL A 1 176 ? -17.971 27.339 9.717 1.00 54.62 176 VAL A CA 1
ATOM 1361 C C . VAL A 1 176 ? -18.630 27.869 8.440 1.00 54.62 176 VAL A C 1
ATOM 1363 O O . VAL A 1 176 ? -18.642 29.081 8.225 1.00 54.62 176 VAL A O 1
ATOM 1366 N N . THR A 1 177 ? -19.247 27.012 7.618 1.00 56.47 177 THR A N 1
ATOM 1367 C CA . THR A 1 177 ? -19.956 27.457 6.406 1.00 56.47 177 THR A CA 1
ATOM 1368 C C . THR A 1 177 ? -21.145 28.359 6.743 1.00 56.47 177 THR A C 1
ATOM 1370 O O . THR A 1 177 ? -21.327 29.387 6.090 1.00 56.47 177 THR A O 1
ATOM 1373 N N . LEU A 1 178 ? -21.919 28.038 7.786 1.00 61.88 178 LEU A N 1
ATOM 1374 C CA . LEU A 1 178 ? -23.055 28.865 8.203 1.00 61.88 178 LEU A CA 1
ATOM 1375 C C . LEU A 1 178 ? -22.605 30.255 8.686 1.00 61.88 178 LEU A C 1
ATOM 1377 O O . LEU A 1 178 ? -23.236 31.253 8.343 1.00 61.88 178 LEU A O 1
ATOM 1381 N N . LEU A 1 179 ? -21.494 30.335 9.428 1.00 67.12 179 LEU A N 1
ATOM 1382 C CA . LEU A 1 179 ? -20.942 31.606 9.911 1.00 67.12 179 LEU A CA 1
ATOM 1383 C C . LEU A 1 179 ? -20.439 32.499 8.771 1.00 67.12 179 LEU A C 1
ATOM 1385 O O . LEU A 1 179 ? -20.684 33.703 8.795 1.00 67.12 179 LEU A O 1
ATOM 1389 N N . VAL A 1 180 ? -19.788 31.927 7.754 1.00 70.06 180 VAL A N 1
ATOM 1390 C CA . VAL A 1 180 ? -19.313 32.691 6.586 1.00 70.06 180 VAL A CA 1
ATOM 1391 C C . VAL A 1 180 ? -20.487 33.247 5.779 1.00 70.06 180 VAL A C 1
ATOM 1393 O O . VAL A 1 180 ? -20.470 34.419 5.404 1.00 70.06 180 VAL A O 1
ATOM 1396 N N . VAL A 1 181 ? -21.535 32.447 5.558 1.00 73.06 181 VAL A N 1
ATOM 1397 C CA . VAL A 1 181 ? -22.741 32.908 4.850 1.00 73.06 181 VAL A CA 1
ATOM 1398 C C . VAL A 1 181 ? -23.465 33.988 5.657 1.00 73.06 181 VAL A C 1
ATOM 1400 O O . VAL A 1 181 ? -23.824 35.021 5.096 1.00 73.06 181 VAL A O 1
ATOM 1403 N N . ALA A 1 182 ? -23.627 33.808 6.971 1.00 73.44 182 ALA A N 1
ATOM 1404 C CA . ALA A 1 182 ? -24.267 34.802 7.831 1.00 73.44 182 ALA A CA 1
ATOM 1405 C C . ALA A 1 182 ? -23.493 36.130 7.863 1.00 73.44 182 ALA A C 1
ATOM 1407 O O . ALA A 1 182 ? -24.100 37.194 7.743 1.00 73.44 182 ALA A O 1
ATOM 1408 N N . ALA A 1 183 ? -22.160 36.080 7.959 1.00 75.50 183 ALA A N 1
ATOM 1409 C CA . ALA A 1 183 ? -21.316 37.272 7.915 1.00 75.50 183 ALA A CA 1
ATOM 1410 C C . ALA A 1 183 ? -21.421 38.000 6.565 1.00 75.50 183 ALA A C 1
ATOM 1412 O O . ALA A 1 183 ? -21.516 39.227 6.531 1.00 75.50 183 ALA A O 1
ATOM 1413 N N . PHE A 1 184 ? -21.465 37.258 5.454 1.00 79.38 184 PHE A N 1
ATOM 1414 C CA . PHE A 1 184 ? -21.612 37.842 4.121 1.00 79.38 184 PHE A CA 1
ATOM 1415 C C . PHE A 1 184 ? -22.993 38.483 3.918 1.00 79.38 184 PHE A C 1
ATOM 1417 O O . PHE A 1 184 ? -23.085 39.595 3.400 1.00 79.38 184 PHE A O 1
ATOM 1424 N N . VAL A 1 185 ? -24.065 37.831 4.381 1.00 81.50 185 VAL A N 1
ATOM 1425 C CA . VAL A 1 185 ? -25.432 38.378 4.333 1.00 81.50 185 VAL A CA 1
ATOM 1426 C C . VAL A 1 185 ? -25.558 39.622 5.215 1.00 81.50 185 VAL A C 1
ATOM 1428 O O . VAL A 1 185 ? -26.100 40.628 4.764 1.00 81.50 185 VAL A O 1
ATOM 1431 N N . ALA A 1 186 ? -25.012 39.609 6.433 1.00 77.62 186 ALA A N 1
ATOM 1432 C CA . ALA A 1 186 ? -25.019 40.776 7.315 1.00 77.62 186 ALA A CA 1
ATOM 1433 C C . ALA A 1 186 ? -24.256 41.964 6.703 1.00 77.62 186 ALA A C 1
ATOM 1435 O O . ALA A 1 186 ? -24.754 43.090 6.715 1.00 77.62 186 ALA A O 1
ATOM 1436 N N . ALA A 1 187 ? -23.086 41.717 6.104 1.00 76.75 187 ALA A N 1
ATOM 1437 C CA . ALA A 1 187 ? -22.317 42.747 5.409 1.00 76.75 187 ALA A CA 1
ATOM 1438 C C . ALA A 1 187 ? -23.062 43.306 4.183 1.00 76.75 187 ALA A C 1
ATOM 1440 O O . ALA A 1 187 ? -23.031 44.513 3.944 1.00 76.75 187 ALA A O 1
ATOM 1441 N N . ALA A 1 188 ? -23.764 42.458 3.425 1.00 72.44 188 ALA A N 1
ATOM 1442 C CA . ALA A 1 188 ? -24.579 42.887 2.290 1.00 72.44 188 ALA A CA 1
ATOM 1443 C C . ALA A 1 188 ? -25.786 43.740 2.727 1.00 72.44 188 ALA A C 1
ATOM 1445 O O . ALA A 1 188 ? -26.065 44.766 2.108 1.00 72.44 188 ALA A O 1
ATOM 1446 N N . LEU A 1 189 ? -26.459 43.367 3.822 1.00 75.25 189 LEU A N 1
ATOM 1447 C CA . LEU A 1 189 ? -27.589 44.123 4.373 1.00 75.25 189 LEU A CA 1
ATOM 1448 C C . LEU A 1 189 ? -27.160 45.492 4.918 1.00 75.25 189 LEU A C 1
ATOM 1450 O O . LEU A 1 189 ? -27.804 46.494 4.611 1.00 75.25 189 LEU A O 1
ATOM 1454 N N . LEU A 1 190 ? -26.040 45.565 5.645 1.00 77.12 190 LEU A N 1
ATOM 1455 C CA . LEU A 1 190 ? -25.484 46.838 6.126 1.00 77.12 190 LEU A CA 1
ATOM 1456 C C . LEU A 1 190 ? -25.093 47.776 4.976 1.00 77.12 190 LEU A C 1
ATOM 1458 O O . LEU A 1 190 ? -25.204 48.991 5.104 1.00 77.12 190 LEU A O 1
ATOM 1462 N N . ARG A 1 191 ? -24.669 47.223 3.836 1.00 71.81 191 ARG A N 1
ATOM 1463 C CA . ARG A 1 191 ? -24.286 47.998 2.649 1.00 71.81 191 ARG A CA 1
ATOM 1464 C C . ARG A 1 191 ? -25.488 48.475 1.823 1.00 71.81 191 ARG A C 1
ATOM 1466 O O . ARG A 1 191 ? -25.360 49.456 1.102 1.00 71.81 191 ARG A O 1
ATOM 1473 N N . SER A 1 192 ? -26.639 47.809 1.939 1.00 66.94 192 SER A N 1
ATOM 1474 C CA . SER A 1 192 ? -27.882 48.175 1.243 1.00 66.94 192 SER A CA 1
ATOM 1475 C C . SER A 1 192 ? -28.749 49.182 2.007 1.00 66.94 192 SER A C 1
ATOM 1477 O O . SER A 1 192 ? -29.592 49.819 1.387 1.00 66.94 192 SER A O 1
ATOM 1479 N N . GLY A 1 193 ? -28.585 49.314 3.327 1.00 61.91 193 GLY A N 1
ATOM 1480 C CA . GLY A 1 193 ? -29.380 50.228 4.163 1.00 61.91 193 GLY A CA 1
ATOM 1481 C C . GLY A 1 193 ? -28.804 51.641 4.319 1.00 61.91 193 GLY A C 1
ATOM 1482 O O . GLY A 1 193 ? -29.324 52.413 5.117 1.00 61.91 193 GLY A O 1
ATOM 1483 N N . GLY A 1 194 ? -27.712 51.961 3.619 1.00 57.88 194 GLY A N 1
ATOM 1484 C CA . GLY A 1 194 ? -26.980 53.227 3.740 1.00 57.88 194 GLY A CA 1
ATOM 1485 C C . GLY A 1 194 ? -27.182 54.218 2.591 1.00 57.88 194 GLY A C 1
ATOM 1486 O O . GLY A 1 194 ? -26.279 55.020 2.364 1.00 57.88 194 GLY A O 1
ATOM 1487 N N . ASN A 1 195 ? -28.296 54.145 1.854 1.00 52.47 195 ASN A N 1
ATOM 1488 C CA . ASN A 1 195 ? -28.616 55.071 0.762 1.00 52.47 195 ASN A CA 1
ATOM 1489 C C . ASN A 1 195 ? -30.013 55.668 0.934 1.00 52.47 195 ASN A C 1
ATOM 1491 O O . ASN A 1 195 ? -30.948 54.867 1.160 1.00 52.47 195 ASN A O 1
#

InterPro domains:
  IPR056546 MreB/MamK-like [PF06723] (28-144)

Sequence (195 aa):
MSLRRLLGDRLYLLQLWRDRFDLRDLHSGEVISEPPMVVLGDQAGKVVLVAAGHEALSMALEEGMRRVSVTDHPRVLIGDFALAEKYLQWLLRKAAGNRLFPAAPRLVMQQRDCLEGGLTEVELRVLRELALGAGAREVLVLEGGKQPSLQQVEQAFADQRKGTGKRVSSLVSGVVTLLVVAAFVAAALLRSGGN

Organism: NCBI:txid857252

pLDDT: mean 84.69, std 15.41, range [38.69, 98.31]